Protein AF-A0A9D1DTA8-F1 (afdb_monomer_lite)

pLDDT: mean 87.39, std 13.84, range [39.38, 98.5]

Radius of gyration: 20.09 Å; chains: 1; bounding box: 53×55×53 Å

Sequence (281 aa):
MTIQEQYIELQKCRKQQSSDVLNNKKRIAWEYFRSLTDVSNLEKNLSSNFMLYYAPLKQIRGTNMVSWQVGDNKEIYVDESFAITNPELTNIQLQHEVLHGLTSFKENQQYFFGHRYDGSGKSNYMGLDEASTQMFAEDMSGVRLDENTDYLYTIKNVMRVMKSIFSADTIAEQFLNNSNRFEEQFNEATSFKFEPFALLMNDVYTLSKSYHYSSLTQEQIQELTAKKNKLFRFTSNLINQFAQDNPTIIDKICDELNDENMQQKLNIRRTELSDSSIHRR

Structure (mmCIF, N/CA/C/O backbone):
data_AF-A0A9D1DTA8-F1
#
_entry.id   AF-A0A9D1DTA8-F1
#
loop_
_atom_site.group_PDB
_atom_site.id
_atom_site.type_symbol
_atom_site.label_atom_id
_atom_site.label_alt_id
_atom_site.label_comp_id
_atom_site.label_asym_id
_atom_site.label_entity_id
_atom_site.label_seq_id
_atom_site.pdbx_PDB_ins_code
_atom_site.Cartn_x
_atom_site.Cartn_y
_atom_site.Cartn_z
_atom_site.occupancy
_atom_site.B_iso_or_equiv
_atom_site.auth_seq_id
_atom_site.auth_comp_id
_atom_site.auth_asym_id
_atom_site.auth_atom_id
_atom_site.pdbx_PDB_model_num
ATOM 1 N N . MET A 1 1 ? 24.310 11.159 -10.136 1.00 79.62 1 MET A N 1
ATOM 2 C CA . MET A 1 1 ? 23.522 10.959 -11.362 1.00 79.62 1 MET A CA 1
ATOM 3 C C . MET A 1 1 ? 22.160 11.602 -11.149 1.00 79.62 1 MET A C 1
ATOM 5 O O . MET A 1 1 ? 21.560 11.359 -10.107 1.00 79.62 1 MET A O 1
ATOM 9 N N . THR A 1 2 ? 21.713 12.471 -12.048 1.00 88.94 2 THR A N 1
ATOM 10 C CA . THR A 1 2 ? 20.366 13.065 -12.020 1.00 88.94 2 THR A CA 1
ATOM 11 C C . THR A 1 2 ? 19.307 12.019 -12.394 1.00 88.94 2 THR A C 1
ATOM 13 O O . THR A 1 2 ? 19.638 10.986 -12.973 1.00 88.94 2 THR A O 1
ATOM 16 N N . ILE A 1 3 ? 18.022 12.277 -12.108 1.00 84.50 3 ILE A N 1
ATOM 17 C CA . ILE A 1 3 ? 16.920 11.377 -12.519 1.00 84.50 3 ILE A CA 1
ATOM 18 C C . ILE A 1 3 ? 16.920 11.168 -14.042 1.00 84.50 3 ILE A C 1
ATOM 20 O O . ILE A 1 3 ? 16.683 10.061 -14.517 1.00 84.50 3 ILE A O 1
ATOM 24 N N . GLN A 1 4 ? 17.223 12.219 -14.807 1.00 88.50 4 GLN A N 1
ATOM 25 C CA . GLN A 1 4 ? 17.284 12.150 -16.264 1.00 88.50 4 GLN A CA 1
ATOM 26 C C . GLN A 1 4 ? 18.464 11.299 -16.748 1.00 88.50 4 GLN A C 1
ATOM 28 O O . GLN A 1 4 ? 18.294 10.468 -17.635 1.00 88.50 4 GLN A O 1
ATOM 33 N N . GLU A 1 5 ? 19.645 11.460 -16.150 1.00 92.12 5 GLU A N 1
ATOM 34 C CA . GLU A 1 5 ? 20.805 10.616 -16.453 1.00 92.12 5 GLU A CA 1
ATOM 35 C C . GLU A 1 5 ? 20.529 9.145 -16.101 1.00 92.12 5 GLU A C 1
ATOM 37 O O . GLU A 1 5 ? 20.805 8.265 -16.910 1.00 92.12 5 GLU A O 1
ATOM 42 N N . GLN A 1 6 ? 19.904 8.876 -14.948 1.00 90.75 6 GLN A N 1
ATOM 43 C CA . GLN A 1 6 ? 19.492 7.524 -14.548 1.00 90.75 6 GLN A CA 1
ATOM 44 C C . GLN A 1 6 ? 18.526 6.906 -15.559 1.00 90.75 6 GLN A C 1
ATOM 46 O O . GLN A 1 6 ? 18.683 5.743 -15.928 1.00 90.75 6 GLN A O 1
ATOM 51 N N . TYR A 1 7 ? 17.540 7.680 -16.022 1.00 91.12 7 TYR A N 1
ATOM 52 C CA . TYR A 1 7 ? 16.615 7.241 -17.062 1.00 91.12 7 TYR A CA 1
ATOM 53 C C . TYR A 1 7 ? 17.365 6.883 -18.349 1.00 91.12 7 TYR A C 1
ATOM 55 O O . TYR A 1 7 ? 17.190 5.782 -18.861 1.00 91.12 7 TYR A O 1
ATOM 63 N N . ILE A 1 8 ? 18.252 7.762 -18.829 1.00 92.75 8 ILE A N 1
ATOM 64 C CA . ILE A 1 8 ? 19.061 7.532 -20.036 1.00 92.75 8 ILE A CA 1
ATOM 65 C C . ILE A 1 8 ? 19.913 6.263 -19.908 1.00 92.75 8 ILE A C 1
ATOM 67 O O . ILE A 1 8 ? 19.986 5.484 -20.857 1.00 92.75 8 ILE A O 1
ATOM 71 N N . GLU A 1 9 ? 20.537 6.019 -18.755 1.00 93.56 9 GLU A N 1
ATOM 72 C CA . GLU A 1 9 ? 21.316 4.796 -18.535 1.00 93.56 9 GLU A CA 1
ATOM 73 C C . GLU A 1 9 ? 20.439 3.538 -18.561 1.00 93.56 9 GLU A C 1
ATOM 75 O O . GLU A 1 9 ? 20.796 2.548 -19.204 1.00 93.56 9 GLU A O 1
ATOM 80 N N . LEU A 1 10 ? 19.249 3.583 -17.955 1.00 92.62 10 LEU A N 1
ATOM 81 C CA . LEU A 1 10 ? 18.298 2.469 -18.006 1.00 92.62 10 LEU A CA 1
ATOM 82 C C . LEU A 1 10 ? 17.836 2.173 -19.438 1.00 92.62 10 LEU A C 1
ATOM 84 O O . LEU A 1 10 ? 17.750 1.007 -19.818 1.00 92.62 10 LEU A O 1
ATOM 88 N N . GLN A 1 11 ? 17.613 3.200 -20.266 1.00 93.50 11 GLN A N 1
ATOM 89 C CA . GLN A 1 11 ? 17.243 3.022 -21.677 1.00 93.50 11 GLN A CA 1
ATOM 90 C C . GLN A 1 11 ? 18.269 2.193 -22.464 1.00 93.50 11 GLN A C 1
ATOM 92 O O . GLN A 1 11 ? 17.885 1.428 -23.346 1.00 93.50 11 GLN A O 1
ATOM 97 N N . LYS A 1 12 ? 19.564 2.326 -22.149 1.00 95.00 12 LYS A N 1
ATOM 98 C CA . LYS A 1 12 ? 20.654 1.640 -22.866 1.00 95.00 12 LYS A CA 1
ATOM 99 C C . LYS A 1 12 ? 20.735 0.147 -22.556 1.00 95.00 12 LYS A C 1
ATOM 101 O O . LYS A 1 12 ? 21.204 -0.619 -23.391 1.00 95.00 12 LYS A O 1
ATOM 106 N N . CYS A 1 13 ? 20.329 -0.256 -21.354 1.00 94.06 13 CYS A N 1
ATOM 107 C CA . CYS A 1 13 ? 20.525 -1.615 -20.845 1.00 94.06 13 CYS A CA 1
ATOM 108 C C . CYS A 1 13 ? 19.221 -2.395 -20.624 1.00 94.06 13 CYS A C 1
ATOM 110 O O . CYS A 1 13 ? 19.274 -3.584 -20.306 1.00 94.06 13 CYS A O 1
ATOM 112 N N . ARG A 1 14 ? 18.058 -1.753 -20.789 1.00 94.38 14 ARG A N 1
ATOM 113 C CA . ARG A 1 14 ? 16.759 -2.389 -20.561 1.00 94.38 14 ARG A CA 1
ATOM 114 C C . ARG A 1 14 ? 16.488 -3.541 -21.523 1.00 94.38 14 ARG A C 1
ATOM 116 O O . ARG A 1 14 ? 16.708 -3.445 -22.728 1.00 94.38 14 ARG A O 1
ATOM 123 N N . LYS A 1 15 ? 15.898 -4.601 -20.983 1.00 96.56 15 LYS A N 1
ATOM 124 C CA . LYS A 1 15 ? 15.348 -5.737 -21.722 1.00 96.56 15 LYS A CA 1
ATOM 125 C C . LYS A 1 15 ? 13.837 -5.724 -21.559 1.00 96.56 15 LYS A C 1
ATOM 127 O O . LYS A 1 15 ? 13.335 -5.874 -20.443 1.00 96.56 15 LYS A O 1
ATOM 132 N N . GLN A 1 16 ? 13.116 -5.528 -22.657 1.00 96.38 16 GLN A N 1
ATOM 133 C CA . GLN A 1 16 ? 11.657 -5.558 -22.643 1.00 96.38 16 GLN A CA 1
ATOM 134 C C . GLN A 1 16 ? 11.150 -6.958 -22.291 1.00 96.38 16 GLN A C 1
ATOM 136 O O . GLN A 1 16 ? 11.643 -7.952 -22.820 1.00 96.38 16 GLN A O 1
ATOM 141 N N . GLN A 1 17 ? 10.168 -7.013 -21.398 1.00 95.88 17 GLN A N 1
ATOM 142 C CA . GLN A 1 17 ? 9.474 -8.233 -20.999 1.00 95.88 17 GLN A CA 1
ATOM 143 C C . GLN A 1 17 ? 8.091 -8.300 -21.658 1.00 95.88 17 GLN A C 1
ATOM 145 O O . GLN A 1 17 ? 7.602 -7.305 -22.202 1.00 95.88 17 GLN A O 1
ATOM 150 N N . SER A 1 18 ? 7.445 -9.471 -21.598 1.00 92.69 18 SER A N 1
ATOM 151 C CA . SER A 1 18 ? 6.079 -9.616 -22.113 1.00 92.69 18 SER A CA 1
ATOM 152 C C . SER A 1 18 ? 5.115 -8.677 -21.382 1.00 92.69 18 SER A C 1
ATOM 154 O O . SER A 1 18 ? 5.080 -8.625 -20.148 1.00 92.69 18 SER A O 1
ATOM 156 N N . SER A 1 19 ? 4.294 -7.967 -22.156 1.00 86.38 19 SER A N 1
ATOM 157 C CA . SER A 1 19 ? 3.201 -7.144 -21.640 1.00 86.38 19 SER A CA 1
ATOM 158 C C . SER A 1 19 ? 2.051 -7.983 -21.074 1.00 86.38 19 SER A C 1
ATOM 160 O O . SER A 1 19 ? 1.250 -7.455 -20.303 1.00 86.38 19 SER A O 1
ATOM 162 N N . ASP A 1 20 ? 1.990 -9.288 -21.367 1.00 92.38 20 ASP A N 1
ATOM 163 C CA . ASP A 1 20 ? 0.947 -10.189 -20.860 1.00 92.38 20 ASP A CA 1
ATOM 164 C C . ASP A 1 20 ? 0.925 -10.239 -19.332 1.00 92.38 20 ASP A C 1
ATOM 166 O O . ASP A 1 20 ? -0.146 -10.273 -18.726 1.00 92.38 20 ASP A O 1
ATOM 170 N N . VAL A 1 21 ? 2.102 -10.164 -18.697 1.00 92.75 21 VAL A N 1
ATOM 171 C CA . VAL A 1 21 ? 2.228 -10.122 -17.233 1.00 92.75 21 VAL A CA 1
ATOM 172 C C . VAL A 1 21 ? 1.474 -8.917 -16.674 1.00 92.75 21 VAL A C 1
ATOM 174 O O . VAL A 1 21 ? 0.698 -9.048 -15.730 1.00 92.75 21 VAL A O 1
ATOM 177 N N . LEU A 1 22 ? 1.662 -7.746 -17.281 1.00 93.75 22 LEU A N 1
ATOM 178 C CA . LEU A 1 22 ? 1.016 -6.510 -16.853 1.00 93.75 22 LEU A CA 1
ATOM 179 C C . LEU A 1 22 ? -0.474 -6.505 -17.204 1.00 93.75 22 LEU A C 1
ATOM 181 O O . LEU A 1 22 ? -1.293 -6.104 -16.382 1.00 93.75 22 LEU A O 1
ATOM 185 N N . ASN A 1 23 ? -0.852 -7.006 -18.381 1.00 92.19 23 ASN A N 1
ATOM 186 C CA . ASN A 1 23 ? -2.254 -7.122 -18.786 1.00 92.19 23 ASN A CA 1
ATOM 187 C C . ASN A 1 23 ? -3.047 -8.043 -17.851 1.00 92.19 23 ASN A C 1
ATOM 189 O O . ASN A 1 23 ? -4.161 -7.700 -17.451 1.00 92.19 23 ASN A O 1
ATOM 193 N N . ASN A 1 24 ? -2.462 -9.166 -17.432 1.00 93.81 24 ASN A N 1
ATOM 194 C CA . ASN A 1 24 ? -3.089 -10.047 -16.454 1.00 93.81 24 ASN A CA 1
ATOM 195 C C . ASN A 1 24 ? -3.272 -9.352 -15.093 1.00 93.81 24 ASN A C 1
ATOM 197 O O . ASN A 1 24 ? -4.343 -9.441 -14.500 1.00 93.81 24 ASN A O 1
ATOM 201 N N . LYS A 1 25 ? -2.271 -8.596 -14.626 1.00 94.50 25 LYS A N 1
ATOM 202 C CA . LYS A 1 25 ? -2.354 -7.814 -13.377 1.00 94.50 25 LYS A CA 1
ATOM 203 C C . LYS A 1 25 ? -3.419 -6.722 -13.426 1.00 94.50 25 LYS A C 1
ATOM 205 O O . LYS A 1 25 ? -4.156 -6.540 -12.457 1.00 94.50 25 LYS A O 1
ATOM 210 N N . LYS A 1 26 ? -3.540 -6.037 -14.569 1.00 92.31 26 LYS A N 1
ATOM 211 C CA . LYS A 1 26 ? -4.612 -5.065 -14.825 1.00 92.31 26 LYS A CA 1
ATOM 212 C C . LYS A 1 26 ? -5.990 -5.726 -14.747 1.00 92.31 26 LYS A C 1
ATOM 214 O O . LYS A 1 26 ? -6.881 -5.200 -14.086 1.00 92.31 26 LYS A O 1
ATOM 219 N N . ARG A 1 27 ? -6.151 -6.905 -15.360 1.00 92.19 27 ARG A N 1
ATOM 220 C CA . ARG A 1 27 ? -7.397 -7.685 -15.303 1.00 92.19 27 ARG A CA 1
ATOM 221 C C . ARG A 1 27 ? -7.758 -8.098 -13.873 1.00 92.19 27 ARG A C 1
ATOM 223 O O . ARG A 1 27 ? -8.902 -7.914 -13.478 1.00 92.19 27 ARG A O 1
ATOM 230 N N . ILE A 1 28 ? -6.795 -8.594 -13.093 1.00 94.19 28 ILE A N 1
ATOM 231 C CA . ILE A 1 28 ? -7.019 -8.960 -11.684 1.00 94.19 28 ILE A CA 1
ATOM 232 C C . ILE A 1 28 ? -7.464 -7.737 -10.873 1.00 94.19 28 ILE A C 1
ATOM 234 O O . ILE A 1 28 ? -8.444 -7.819 -10.138 1.00 94.19 28 ILE A O 1
ATOM 238 N N . ALA A 1 29 ? -6.792 -6.592 -11.035 1.00 92.50 29 ALA A N 1
ATOM 239 C CA . ALA A 1 29 ? -7.175 -5.359 -10.347 1.00 92.50 29 ALA A CA 1
ATOM 240 C C . ALA A 1 29 ? -8.605 -4.921 -10.704 1.00 92.50 29 ALA A C 1
ATOM 242 O O . ALA A 1 29 ? -9.376 -4.554 -9.819 1.00 92.50 29 ALA A O 1
ATOM 243 N N . TRP A 1 30 ? -8.974 -5.004 -11.985 1.00 90.19 30 TRP A N 1
ATOM 244 C CA . TRP A 1 30 ? -10.331 -4.719 -12.449 1.00 90.19 30 TRP A CA 1
ATOM 245 C C . TRP A 1 30 ? -11.376 -5.634 -11.810 1.00 90.19 30 TRP A C 1
ATOM 247 O O . TRP A 1 30 ? -12.365 -5.150 -11.264 1.00 90.19 30 TRP A O 1
ATOM 257 N N . GLU A 1 31 ? -11.156 -6.949 -11.868 1.00 91.56 31 GLU A N 1
ATOM 258 C CA . GLU A 1 31 ? -12.060 -7.956 -11.304 1.00 91.56 31 GLU A CA 1
ATOM 259 C C . GLU A 1 31 ? -12.217 -7.791 -9.791 1.00 91.56 31 GLU A C 1
ATOM 261 O O . GLU A 1 31 ? -13.331 -7.902 -9.278 1.00 91.56 31 GLU A O 1
ATOM 266 N N . TYR A 1 32 ? -11.126 -7.467 -9.097 1.00 93.62 32 TYR A N 1
ATOM 267 C CA . TYR A 1 32 ? -11.136 -7.201 -7.666 1.00 93.62 32 TYR A CA 1
ATOM 268 C C . TYR A 1 32 ? -11.970 -5.957 -7.338 1.00 93.62 32 TYR A C 1
ATOM 270 O O . TYR A 1 32 ? -12.967 -6.046 -6.623 1.00 93.62 32 TYR A O 1
ATOM 278 N N . PHE A 1 33 ? -11.622 -4.791 -7.886 1.00 91.12 33 PHE A N 1
ATOM 279 C CA . PHE A 1 33 ? -12.254 -3.541 -7.463 1.00 91.12 33 PHE A CA 1
ATOM 280 C C . PHE A 1 33 ? -13.693 -3.363 -7.931 1.00 91.12 33 PHE A C 1
ATOM 282 O O . PHE A 1 33 ? -14.483 -2.789 -7.186 1.00 91.12 33 PHE A O 1
ATOM 289 N N . ARG A 1 34 ? -14.075 -3.905 -9.095 1.00 88.81 34 ARG A N 1
ATOM 290 C CA . ARG A 1 34 ? -15.474 -3.849 -9.553 1.00 88.81 34 ARG A CA 1
ATOM 291 C C . ARG A 1 34 ? -16.438 -4.624 -8.643 1.00 88.81 34 ARG A C 1
ATOM 293 O O . ARG A 1 34 ? -17.646 -4.503 -8.794 1.00 88.81 34 ARG A O 1
ATOM 300 N N . SER A 1 35 ? -15.910 -5.477 -7.758 1.00 90.25 35 SER A N 1
ATOM 301 C CA . SER A 1 35 ? -16.701 -6.169 -6.732 1.00 90.25 35 SER A CA 1
ATOM 302 C C . SER A 1 35 ? -16.877 -5.344 -5.451 1.00 90.25 35 SER A C 1
ATOM 304 O O . SER A 1 35 ? -17.733 -5.673 -4.635 1.00 90.25 35 SER A O 1
ATOM 306 N N . LEU A 1 36 ? -16.086 -4.278 -5.282 1.00 90.19 36 LEU A N 1
ATOM 307 C CA . LEU A 1 36 ? -16.058 -3.433 -4.088 1.00 90.19 36 LEU A CA 1
ATOM 308 C C . LEU A 1 36 ? -16.742 -2.082 -4.300 1.00 90.19 36 LEU A C 1
ATOM 310 O O . LEU A 1 36 ? -17.436 -1.611 -3.410 1.00 90.19 36 LEU A O 1
ATOM 314 N N . THR A 1 37 ? -16.526 -1.430 -5.441 1.00 85.62 37 THR A N 1
ATOM 315 C CA . THR A 1 37 ? -17.035 -0.079 -5.705 1.00 85.62 37 THR A CA 1
ATOM 316 C C . THR A 1 37 ? -17.249 0.135 -7.204 1.00 85.62 37 THR A C 1
ATOM 318 O O . THR A 1 37 ? -16.778 -0.658 -8.024 1.00 85.62 37 THR A O 1
ATOM 321 N N . ASP A 1 38 ? -17.949 1.205 -7.574 1.00 80.12 38 ASP A N 1
ATOM 322 C CA . ASP A 1 38 ? -18.046 1.634 -8.967 1.00 80.12 38 ASP A CA 1
ATOM 323 C C . ASP A 1 38 ? -16.696 2.194 -9.417 1.00 80.12 38 ASP A C 1
ATOM 325 O O . ASP A 1 38 ? -16.102 3.041 -8.759 1.00 80.12 38 ASP A O 1
ATOM 329 N N . VAL A 1 39 ? -16.181 1.716 -10.545 1.00 70.25 39 VAL A N 1
ATOM 330 C CA . VAL A 1 39 ? -14.769 1.886 -10.929 1.00 70.25 39 VAL A CA 1
ATOM 331 C C . VAL A 1 39 ? -14.600 2.648 -12.243 1.00 70.25 39 VAL A C 1
ATOM 333 O O . VAL A 1 39 ? -13.748 2.318 -13.070 1.00 70.25 39 VAL A O 1
ATOM 336 N N . SER A 1 40 ? -15.399 3.700 -12.445 1.00 62.69 40 SER A N 1
ATOM 337 C CA . SER A 1 40 ? -15.444 4.454 -13.710 1.00 62.69 40 SER A CA 1
ATOM 338 C C . SER A 1 40 ? -14.088 5.034 -14.148 1.00 62.69 40 SER A C 1
ATOM 340 O O . SER A 1 40 ? -13.871 5.277 -15.334 1.00 62.69 40 SER A O 1
ATOM 342 N N . ASN A 1 41 ? -13.160 5.261 -13.209 1.00 60.84 41 ASN A N 1
ATOM 343 C CA . ASN A 1 41 ? -11.809 5.753 -13.506 1.00 60.84 41 ASN A CA 1
ATOM 344 C C . ASN A 1 41 ? -10.829 4.628 -13.878 1.00 60.84 41 ASN A C 1
ATOM 346 O O . ASN A 1 41 ? -9.987 4.825 -14.755 1.00 60.84 41 ASN A O 1
ATOM 350 N N . LEU A 1 42 ? -10.953 3.444 -13.263 1.00 66.62 42 LEU A N 1
ATOM 351 C CA . LEU A 1 42 ? -10.089 2.301 -13.580 1.00 66.62 42 LEU A CA 1
ATOM 352 C C . LEU A 1 42 ? -10.281 1.851 -15.026 1.00 66.62 42 LEU A C 1
ATOM 354 O O . LEU A 1 42 ? -9.297 1.553 -15.693 1.00 66.62 42 LEU A O 1
ATOM 358 N N . GLU A 1 43 ? -11.519 1.848 -15.527 1.00 66.75 43 GLU A N 1
ATOM 359 C CA . GLU A 1 43 ? -11.833 1.399 -16.889 1.00 66.75 43 GLU A CA 1
ATOM 360 C C . GLU A 1 43 ? -11.040 2.168 -17.958 1.00 66.75 43 GLU A C 1
ATOM 362 O O . GLU A 1 43 ? -10.498 1.568 -18.888 1.00 66.75 43 GLU A O 1
ATOM 367 N N . LYS A 1 44 ? -10.872 3.485 -17.780 1.00 67.25 44 LYS A N 1
ATOM 368 C CA . LYS A 1 44 ? -10.055 4.313 -18.679 1.00 67.25 44 LYS A CA 1
ATOM 369 C C . LYS A 1 44 ? -8.582 3.903 -18.630 1.00 67.25 44 LYS A C 1
ATOM 371 O O . LYS A 1 44 ? -7.960 3.725 -19.676 1.00 67.25 44 LYS A O 1
ATOM 376 N N . ASN A 1 45 ? -8.045 3.674 -17.433 1.00 71.38 45 ASN A N 1
ATOM 377 C CA . ASN A 1 45 ? -6.629 3.356 -17.241 1.00 71.38 45 ASN A CA 1
ATOM 378 C C . ASN A 1 45 ? -6.272 1.895 -17.567 1.00 71.38 45 ASN A C 1
ATOM 380 O O . ASN A 1 45 ? -5.102 1.590 -17.798 1.00 71.38 45 ASN A O 1
ATOM 384 N N . LEU A 1 46 ? -7.253 0.989 -17.674 1.00 78.00 46 LEU A N 1
ATOM 385 C CA . LEU A 1 46 ? -7.026 -0.365 -18.199 1.00 78.00 46 LEU A CA 1
ATOM 386 C C . LEU A 1 46 ? -6.515 -0.346 -19.642 1.00 78.00 46 LEU A C 1
ATOM 388 O O . LEU A 1 46 ? -5.697 -1.197 -20.017 1.00 78.00 46 LEU A O 1
ATOM 392 N N . SER A 1 47 ? -6.984 0.626 -20.429 1.00 77.50 47 SER A N 1
ATOM 393 C CA . SER A 1 47 ? -6.581 0.811 -21.824 1.00 77.50 47 SER A CA 1
ATOM 394 C C . SER A 1 47 ? -5.171 1.396 -21.976 1.00 77.50 47 SER A C 1
ATOM 396 O O . SER A 1 47 ? -4.573 1.272 -23.043 1.00 77.50 47 SER A O 1
ATOM 398 N N . SER A 1 48 ? -4.606 1.962 -20.903 1.00 79.25 48 SER A N 1
ATOM 399 C CA . SER A 1 48 ? -3.267 2.544 -20.909 1.00 79.25 48 SER A CA 1
ATOM 400 C C . SER A 1 48 ? -2.190 1.490 -21.176 1.00 79.25 48 SER A C 1
ATOM 402 O O . SER A 1 48 ? -2.230 0.352 -20.677 1.00 79.25 48 SER A O 1
ATOM 404 N N . ASN A 1 49 ? -1.192 1.889 -21.964 1.00 86.94 49 ASN A N 1
ATOM 405 C CA . ASN A 1 49 ? -0.098 1.017 -22.359 1.00 86.94 49 ASN A CA 1
ATOM 406 C C . ASN A 1 49 ? 0.954 0.942 -21.248 1.00 86.94 49 ASN A C 1
ATOM 408 O O . ASN A 1 49 ? 1.593 1.941 -20.913 1.00 86.94 49 ASN A O 1
ATOM 412 N N . PHE A 1 50 ? 1.119 -0.243 -20.658 1.00 91.00 50 PHE A N 1
ATOM 413 C CA . PHE A 1 50 ? 2.125 -0.478 -19.627 1.00 91.00 50 PHE A CA 1
ATOM 414 C C . PHE A 1 50 ? 3.241 -1.331 -20.222 1.00 91.00 50 PHE A C 1
ATOM 416 O O . PHE A 1 50 ? 2.982 -2.375 -20.822 1.00 91.00 50 PHE A O 1
ATOM 423 N N . MET A 1 51 ? 4.482 -0.901 -20.028 1.00 93.88 51 MET A N 1
ATOM 424 C CA . MET A 1 51 ? 5.667 -1.569 -20.557 1.00 93.88 51 MET A CA 1
ATOM 425 C C . MET A 1 51 ? 6.538 -2.046 -19.403 1.00 93.88 51 MET A C 1
ATOM 427 O O . MET A 1 51 ? 6.848 -1.271 -18.504 1.00 93.88 51 MET A O 1
ATOM 431 N N . LEU A 1 52 ? 6.931 -3.319 -19.430 1.00 96.12 52 LEU A N 1
ATOM 432 C CA . LEU A 1 52 ? 7.782 -3.920 -18.409 1.00 96.12 52 LEU A CA 1
ATOM 433 C C . LEU A 1 52 ? 9.206 -4.071 -18.935 1.00 96.12 52 LEU A C 1
ATOM 435 O O . LEU A 1 52 ? 9.427 -4.634 -20.010 1.00 96.12 52 LEU A O 1
ATOM 439 N N . TYR A 1 53 ? 10.169 -3.621 -18.142 1.00 96.69 53 TYR A N 1
ATOM 440 C CA . TYR A 1 53 ? 11.585 -3.685 -18.457 1.00 96.69 53 TYR A CA 1
ATOM 441 C C . TYR A 1 53 ? 12.379 -4.285 -17.303 1.00 96.69 53 TYR A C 1
ATOM 443 O O . TYR A 1 53 ? 12.207 -3.893 -16.151 1.00 96.69 53 TYR A O 1
ATOM 451 N N . TYR A 1 54 ? 13.302 -5.189 -17.623 1.00 96.62 54 TYR A N 1
ATOM 452 C CA . TYR A 1 54 ? 14.358 -5.610 -16.703 1.00 96.62 54 TYR A CA 1
ATOM 453 C C . TYR A 1 54 ? 15.638 -4.846 -17.014 1.00 96.62 54 TYR A C 1
ATOM 455 O O . TYR A 1 54 ? 16.022 -4.718 -18.177 1.00 96.62 54 TYR A O 1
ATOM 463 N N . ALA A 1 55 ? 16.278 -4.314 -15.981 1.00 95.88 55 ALA A N 1
ATOM 464 C CA . ALA A 1 55 ? 17.502 -3.524 -16.078 1.00 95.88 55 ALA A CA 1
ATOM 465 C C . ALA A 1 55 ? 18.295 -3.638 -14.759 1.00 95.88 55 ALA A C 1
ATOM 467 O O . ALA A 1 55 ? 17.717 -4.050 -13.759 1.00 95.88 55 ALA A O 1
ATOM 468 N N . PRO A 1 56 ? 19.586 -3.267 -14.687 1.00 95.19 56 PRO A N 1
ATOM 469 C CA . PRO A 1 56 ? 20.355 -3.200 -13.436 1.00 95.19 56 PRO A CA 1
ATOM 470 C C . PRO A 1 56 ? 19.943 -1.988 -12.571 1.00 95.19 56 PRO A C 1
ATOM 472 O O . PRO A 1 56 ? 20.748 -1.117 -12.228 1.00 95.19 56 PRO A O 1
ATOM 475 N N . LEU A 1 57 ? 18.653 -1.896 -12.242 1.00 93.81 57 LEU A N 1
ATOM 476 C CA . LEU A 1 57 ? 18.040 -0.751 -11.573 1.00 93.81 57 LEU A CA 1
ATOM 477 C C . LEU A 1 57 ? 18.638 -0.493 -10.188 1.00 93.81 57 LEU A C 1
ATOM 479 O O . LEU A 1 57 ? 18.832 0.667 -9.817 1.00 93.81 57 LEU A O 1
ATOM 483 N N . LYS A 1 58 ? 19.009 -1.541 -9.448 1.00 91.88 58 LYS A N 1
ATOM 484 C CA . LYS A 1 58 ? 19.633 -1.391 -8.133 1.00 91.88 58 LYS A CA 1
ATOM 485 C C . LYS A 1 58 ? 21.006 -0.734 -8.235 1.00 91.88 58 LYS A C 1
ATOM 487 O O . LYS A 1 58 ? 21.353 0.074 -7.381 1.00 91.88 58 LYS A O 1
ATOM 492 N N . GLN A 1 59 ? 21.758 -1.007 -9.300 1.00 92.06 59 GLN A N 1
ATOM 493 C CA . GLN A 1 59 ? 23.062 -0.379 -9.535 1.00 92.06 59 GLN A CA 1
ATOM 494 C C . GLN A 1 59 ? 22.924 1.090 -9.962 1.00 92.06 59 GLN A C 1
ATOM 496 O O . GLN A 1 59 ? 23.712 1.928 -9.536 1.00 92.06 59 GLN A O 1
ATOM 501 N N . ILE A 1 60 ? 21.913 1.415 -10.774 1.00 90.88 60 ILE A N 1
ATOM 502 C CA . ILE A 1 60 ? 21.725 2.768 -11.328 1.00 90.88 60 ILE A CA 1
ATOM 503 C C . ILE A 1 60 ? 21.005 3.707 -10.343 1.00 90.88 60 ILE A C 1
ATOM 505 O O . ILE A 1 60 ? 21.313 4.899 -10.269 1.00 90.88 60 ILE A O 1
ATOM 509 N N . ARG A 1 61 ? 20.031 3.185 -9.587 1.00 87.94 61 ARG A N 1
ATOM 510 C CA . ARG A 1 61 ? 19.104 3.976 -8.760 1.00 87.94 61 ARG A CA 1
ATOM 511 C C . ARG A 1 61 ? 19.023 3.533 -7.296 1.00 87.94 61 ARG A C 1
ATOM 513 O O . ARG A 1 61 ? 18.451 4.256 -6.487 1.00 87.94 61 ARG A O 1
ATOM 520 N N . GLY A 1 62 ? 19.572 2.374 -6.936 1.00 86.81 62 GLY A N 1
ATOM 521 C CA . GLY A 1 62 ? 19.511 1.867 -5.560 1.00 86.81 62 GLY A CA 1
ATOM 522 C C . GLY A 1 62 ? 18.148 1.300 -5.148 1.00 86.81 62 GLY A C 1
ATOM 523 O O . GLY A 1 62 ? 17.930 1.071 -3.965 1.00 86.81 62 GLY A O 1
ATOM 524 N N . THR A 1 63 ? 17.234 1.066 -6.096 1.00 89.25 63 THR A N 1
ATOM 525 C CA . THR A 1 63 ? 15.908 0.466 -5.850 1.00 89.25 63 THR A CA 1
ATOM 526 C C . THR A 1 63 ? 15.721 -0.807 -6.673 1.00 89.25 63 THR A C 1
ATOM 528 O O . THR A 1 63 ? 16.388 -0.998 -7.688 1.00 89.25 63 THR A O 1
ATOM 531 N N . ASN A 1 64 ? 14.796 -1.665 -6.245 1.00 91.56 64 ASN A N 1
ATOM 532 C CA . ASN A 1 64 ? 14.457 -2.905 -6.941 1.00 91.56 64 ASN A CA 1
ATOM 533 C C . ASN A 1 64 ? 13.377 -2.713 -8.013 1.00 91.56 64 ASN A C 1
ATOM 535 O O . ASN A 1 64 ? 13.298 -3.507 -8.945 1.00 91.56 64 ASN A O 1
ATOM 539 N N . MET A 1 65 ? 12.543 -1.678 -7.893 1.00 91.56 65 MET A N 1
ATOM 540 C CA . MET A 1 65 ? 11.471 -1.398 -8.847 1.00 91.56 65 MET A CA 1
ATOM 541 C C . MET A 1 65 ? 11.190 0.104 -8.922 1.00 91.56 65 MET A C 1
ATOM 543 O O . MET A 1 65 ? 11.430 0.839 -7.957 1.00 91.56 65 MET A O 1
ATOM 547 N N . VAL A 1 66 ? 10.740 0.573 -10.085 1.00 88.31 66 VAL A N 1
ATOM 548 C CA . VAL A 1 66 ? 10.191 1.921 -10.252 1.00 88.31 66 VAL A CA 1
ATOM 549 C C . VAL A 1 66 ? 9.212 1.971 -11.418 1.00 88.31 66 VAL A C 1
ATOM 551 O O . VAL A 1 66 ? 9.462 1.370 -12.463 1.00 88.31 66 VAL A O 1
ATOM 554 N N . SER A 1 67 ? 8.142 2.748 -11.266 1.00 86.25 67 SER A N 1
ATOM 555 C CA . SER A 1 67 ? 7.255 3.125 -12.361 1.00 86.25 67 SER A CA 1
ATOM 556 C C . SER A 1 67 ? 7.448 4.585 -12.783 1.00 86.25 67 SER A C 1
ATOM 558 O O . SER A 1 67 ? 7.582 5.487 -11.953 1.00 86.25 67 SER A O 1
ATOM 560 N N . TRP A 1 68 ? 7.458 4.825 -14.093 1.00 84.00 68 TRP A N 1
ATOM 561 C CA . TRP A 1 68 ? 7.575 6.141 -14.706 1.00 84.00 68 TRP A CA 1
ATOM 562 C C . TRP A 1 68 ? 6.497 6.364 -15.759 1.00 84.00 68 TRP A C 1
ATOM 564 O O . TRP A 1 68 ? 6.226 5.494 -16.585 1.00 84.00 68 TRP A O 1
ATOM 574 N N . GLN A 1 69 ? 5.936 7.571 -15.772 1.00 78.12 69 GLN A N 1
ATOM 575 C CA . GLN A 1 69 ? 5.116 8.036 -16.883 1.00 78.12 69 GLN A CA 1
ATOM 576 C C . GLN A 1 69 ? 6.023 8.587 -17.992 1.00 78.12 69 GLN A C 1
ATOM 578 O O . GLN A 1 69 ? 6.806 9.507 -17.746 1.00 78.12 69 GLN A O 1
ATOM 583 N N . VAL A 1 70 ? 5.916 8.041 -19.205 1.00 81.00 70 VAL A N 1
ATOM 584 C CA . VAL A 1 70 ? 6.687 8.455 -20.388 1.00 81.00 70 VAL A CA 1
ATOM 585 C C . VAL A 1 70 ? 5.731 8.645 -21.565 1.00 81.00 70 VAL A C 1
ATOM 587 O O . VAL A 1 70 ? 5.337 7.685 -22.229 1.00 81.00 70 VAL A O 1
ATOM 590 N N . GLY A 1 71 ? 5.348 9.899 -21.822 1.00 78.69 71 GLY A N 1
ATOM 591 C CA . GLY A 1 71 ? 4.256 10.203 -22.751 1.00 78.69 71 GLY A CA 1
ATOM 592 C C . GLY A 1 71 ? 2.965 9.525 -22.288 1.00 78.69 71 GLY A C 1
ATOM 593 O O . GLY A 1 71 ? 2.610 9.621 -21.113 1.00 78.69 71 GLY A O 1
ATOM 594 N N . ASP A 1 72 ? 2.320 8.783 -23.186 1.00 76.88 72 ASP A N 1
ATOM 595 C CA . ASP A 1 72 ? 1.101 8.012 -22.891 1.00 76.88 72 ASP A CA 1
ATOM 596 C C . ASP A 1 72 ? 1.386 6.633 -22.271 1.00 76.88 72 ASP A C 1
ATOM 598 O O . ASP A 1 72 ? 0.468 5.923 -21.858 1.00 76.88 72 ASP A O 1
ATOM 602 N N . ASN A 1 73 ? 2.659 6.232 -22.196 1.00 83.19 73 ASN A N 1
ATOM 603 C CA . ASN A 1 73 ? 3.045 4.937 -21.658 1.00 83.19 73 ASN A CA 1
ATOM 604 C C . ASN A 1 73 ? 3.382 5.028 -20.172 1.00 83.19 73 ASN A C 1
ATOM 606 O O . ASN A 1 73 ? 4.001 5.990 -19.709 1.00 83.19 73 ASN A O 1
ATOM 610 N N . LYS A 1 74 ? 3.090 3.946 -19.451 1.00 86.38 74 LYS A N 1
ATOM 611 C CA . LYS A 1 74 ? 3.637 3.709 -18.119 1.00 86.38 74 LYS A CA 1
ATOM 612 C C . LYS A 1 74 ? 4.732 2.652 -18.192 1.00 86.38 74 LYS A C 1
ATOM 614 O O . LYS A 1 74 ? 4.469 1.485 -18.468 1.00 86.38 74 LYS A O 1
ATOM 619 N N . GLU A 1 75 ? 5.974 3.062 -17.979 1.00 91.81 75 GLU A N 1
ATOM 620 C CA . GLU A 1 75 ? 7.129 2.167 -17.980 1.00 91.81 75 GLU A CA 1
ATOM 621 C C . GLU A 1 75 ? 7.420 1.691 -16.555 1.00 91.81 75 GLU A C 1
ATOM 623 O O . GLU A 1 75 ? 7.636 2.501 -15.657 1.00 91.81 75 GLU A O 1
ATOM 628 N N . ILE A 1 76 ? 7.450 0.378 -16.340 1.00 93.62 76 ILE A N 1
ATOM 629 C CA . ILE A 1 76 ? 7.832 -0.252 -15.076 1.00 93.62 76 ILE A CA 1
ATOM 630 C C . ILE A 1 76 ? 9.192 -0.914 -15.277 1.00 93.62 76 ILE A C 1
ATOM 632 O O . ILE A 1 76 ? 9.346 -1.797 -16.121 1.00 93.62 76 ILE A O 1
ATOM 636 N N . TYR A 1 77 ? 10.175 -0.487 -14.494 1.00 94.62 77 TYR A N 1
ATOM 637 C CA . TYR A 1 77 ? 11.512 -1.066 -14.460 1.00 94.62 77 TYR A CA 1
ATOM 638 C C . TYR A 1 77 ? 11.662 -1.930 -13.220 1.00 94.62 77 TYR A C 1
ATOM 640 O O . TYR A 1 77 ? 11.334 -1.491 -12.119 1.00 94.62 77 TYR A O 1
ATOM 648 N N . VAL A 1 78 ? 12.219 -3.123 -13.396 1.00 96.38 78 VAL A N 1
ATOM 649 C CA . VAL A 1 78 ? 12.570 -4.043 -12.312 1.00 96.38 78 VAL A CA 1
ATOM 650 C C . VAL A 1 78 ? 14.060 -4.335 -12.378 1.00 96.38 78 VAL A C 1
ATOM 652 O O . VAL A 1 78 ? 14.616 -4.513 -13.467 1.00 96.38 78 VAL A O 1
ATOM 655 N N . ASP A 1 79 ? 14.707 -4.391 -11.217 1.00 96.88 79 ASP A N 1
ATOM 656 C CA . ASP A 1 79 ? 16.073 -4.880 -11.124 1.00 96.88 79 ASP A CA 1
ATOM 657 C C . ASP A 1 79 ? 16.144 -6.351 -11.566 1.00 96.88 79 ASP A C 1
ATOM 659 O O . ASP A 1 79 ? 15.454 -7.209 -11.017 1.00 96.88 79 ASP A O 1
ATOM 663 N N . GLU A 1 80 ? 16.970 -6.649 -12.571 1.00 96.06 80 GLU A N 1
ATOM 664 C CA . GLU A 1 80 ? 17.053 -7.992 -13.163 1.00 96.06 80 GLU A CA 1
ATOM 665 C C . GLU A 1 80 ? 17.485 -9.048 -12.133 1.00 96.06 80 GLU A C 1
ATOM 667 O O . GLU A 1 80 ? 16.911 -10.136 -12.076 1.00 96.06 80 GLU A O 1
ATOM 672 N N . SER A 1 81 ? 18.457 -8.720 -11.276 1.00 95.56 81 SER A N 1
ATOM 673 C CA . SER A 1 81 ? 18.936 -9.657 -10.254 1.00 95.56 81 SER A CA 1
ATOM 674 C C . SER A 1 81 ? 17.861 -9.912 -9.203 1.00 95.56 81 SER A C 1
ATOM 676 O O . SER A 1 81 ? 17.651 -11.058 -8.803 1.00 95.56 81 SER A O 1
ATOM 678 N N . PHE A 1 82 ? 17.144 -8.866 -8.787 1.00 94.94 82 PHE A N 1
ATOM 679 C CA . PHE A 1 82 ? 16.002 -8.983 -7.885 1.00 94.94 82 PHE A CA 1
ATOM 680 C C . PHE A 1 82 ? 14.885 -9.853 -8.472 1.00 94.94 82 PHE A C 1
ATOM 682 O O . PHE A 1 82 ? 14.426 -10.771 -7.796 1.00 94.94 82 PHE A O 1
ATOM 689 N N . ALA A 1 83 ? 14.506 -9.627 -9.734 1.00 95.44 83 ALA A N 1
ATOM 690 C CA . ALA A 1 83 ? 13.453 -10.387 -10.408 1.00 95.44 83 ALA A CA 1
ATOM 691 C C . ALA A 1 83 ? 13.754 -11.892 -10.469 1.00 95.44 83 ALA A C 1
ATOM 693 O O . ALA A 1 83 ? 12.866 -12.715 -10.256 1.00 95.44 83 ALA A O 1
ATOM 694 N N . ILE A 1 84 ? 15.016 -12.247 -10.727 1.00 94.88 84 ILE A N 1
ATOM 695 C CA . ILE A 1 84 ? 15.470 -13.642 -10.803 1.00 94.88 84 ILE A CA 1
ATOM 696 C C . ILE A 1 84 ? 15.517 -14.291 -9.415 1.00 94.88 84 ILE A C 1
ATOM 698 O O . ILE A 1 84 ? 15.132 -15.447 -9.258 1.00 94.88 84 ILE A O 1
ATOM 702 N N . THR A 1 85 ? 16.008 -13.566 -8.409 1.00 96.00 85 THR A N 1
ATOM 703 C CA . THR A 1 85 ? 16.233 -14.117 -7.061 1.00 96.00 85 THR A CA 1
ATOM 704 C C . THR A 1 85 ? 14.982 -14.127 -6.190 1.00 96.00 85 THR A C 1
ATOM 706 O O . THR A 1 85 ? 14.876 -14.966 -5.302 1.00 96.00 85 THR A O 1
ATOM 709 N N . ASN A 1 86 ? 14.035 -13.220 -6.437 1.00 94.25 86 ASN A N 1
ATOM 710 C CA . ASN A 1 86 ? 12.829 -13.033 -5.631 1.00 94.25 86 ASN A CA 1
ATOM 711 C C . ASN A 1 86 ? 11.570 -12.971 -6.522 1.00 94.25 86 ASN A C 1
ATOM 713 O O . ASN A 1 86 ? 10.883 -11.943 -6.544 1.00 94.25 86 ASN A O 1
ATOM 717 N N . PRO A 1 87 ? 11.243 -14.033 -7.283 1.00 92.75 87 PRO A N 1
ATOM 718 C CA . PRO A 1 87 ? 10.165 -13.995 -8.274 1.00 92.75 87 PRO A CA 1
ATOM 719 C C . PRO A 1 87 ? 8.774 -13.768 -7.659 1.00 92.75 87 PRO A C 1
ATOM 721 O O . PRO A 1 87 ? 7.970 -13.025 -8.221 1.00 92.75 87 PRO A O 1
ATOM 724 N N . GLU A 1 88 ? 8.491 -14.340 -6.486 1.00 91.94 88 GLU A N 1
ATOM 725 C CA . GLU A 1 88 ? 7.204 -14.162 -5.793 1.00 91.94 88 GLU A CA 1
ATOM 726 C C . GLU A 1 88 ? 7.019 -12.727 -5.291 1.00 91.94 88 GLU A C 1
ATOM 728 O O . GLU A 1 88 ? 6.003 -12.086 -5.569 1.00 91.94 88 GLU A O 1
ATOM 733 N N . LEU A 1 89 ? 8.041 -12.184 -4.623 1.00 92.94 89 LEU A N 1
ATOM 734 C CA . LEU A 1 89 ? 8.037 -10.794 -4.178 1.00 92.94 89 LEU A CA 1
ATOM 735 C C . LEU A 1 89 ? 7.946 -9.837 -5.371 1.00 92.94 89 LEU A C 1
ATOM 737 O O . LEU A 1 89 ? 7.168 -8.887 -5.342 1.00 92.94 89 LEU A O 1
ATOM 741 N N . THR A 1 90 ? 8.677 -10.119 -6.451 1.00 94.69 90 THR A N 1
ATOM 742 C CA . THR A 1 90 ? 8.597 -9.354 -7.702 1.00 94.69 90 THR A CA 1
ATOM 743 C C . THR A 1 90 ? 7.181 -9.358 -8.260 1.00 94.69 90 THR A C 1
ATOM 745 O O . THR A 1 90 ? 6.690 -8.318 -8.688 1.00 94.69 90 THR A O 1
ATOM 748 N N . ASN A 1 91 ? 6.485 -10.494 -8.217 1.00 93.81 91 ASN A N 1
ATOM 749 C CA . ASN A 1 91 ? 5.109 -10.584 -8.682 1.00 93.81 91 ASN A CA 1
ATOM 750 C C . ASN A 1 91 ? 4.165 -9.670 -7.877 1.00 93.81 91 ASN A C 1
ATOM 752 O O . ASN A 1 91 ? 3.346 -8.970 -8.478 1.00 93.81 91 ASN A O 1
ATOM 756 N N . ILE A 1 92 ? 4.300 -9.623 -6.551 1.00 94.81 92 ILE A N 1
ATOM 757 C CA . ILE A 1 92 ? 3.480 -8.753 -5.688 1.00 94.81 92 ILE A CA 1
ATOM 758 C C . ILE A 1 92 ? 3.828 -7.279 -5.918 1.00 94.81 92 ILE A C 1
ATOM 760 O O . ILE A 1 92 ? 2.933 -6.460 -6.114 1.00 94.81 92 ILE A O 1
ATOM 764 N N . GLN A 1 93 ? 5.117 -6.942 -5.985 1.00 94.00 93 GLN A N 1
ATOM 765 C CA . GLN A 1 93 ? 5.577 -5.573 -6.247 1.00 94.00 93 GLN A CA 1
ATOM 766 C C . GLN A 1 93 ? 5.148 -5.085 -7.642 1.00 94.00 93 GLN A C 1
ATOM 768 O O . GLN A 1 93 ? 4.731 -3.945 -7.806 1.00 94.00 93 GLN A O 1
ATOM 773 N N . LEU A 1 94 ? 5.111 -5.964 -8.647 1.00 95.31 94 LEU A N 1
ATOM 774 C CA . LEU A 1 94 ? 4.531 -5.622 -9.947 1.00 95.31 94 LEU A CA 1
ATOM 775 C C . LEU A 1 94 ? 3.026 -5.346 -9.862 1.00 95.31 94 LEU A 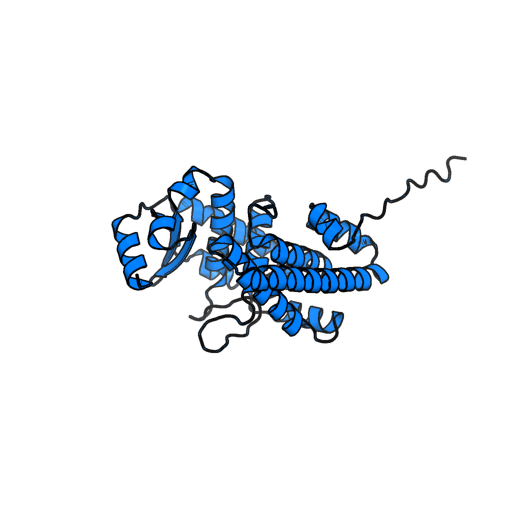C 1
ATOM 777 O O . LEU A 1 94 ? 2.533 -4.498 -10.599 1.00 95.31 94 LEU A O 1
ATOM 781 N N . GLN A 1 95 ? 2.280 -6.054 -9.004 1.00 95.50 95 GLN A N 1
ATOM 782 C CA . GLN A 1 95 ? 0.866 -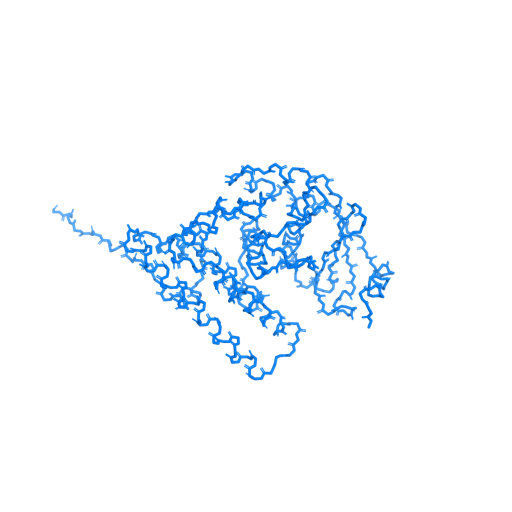5.733 -8.782 1.00 95.50 95 GLN A CA 1
ATOM 783 C C . GLN A 1 95 ? 0.732 -4.347 -8.138 1.00 95.50 95 GLN A C 1
ATOM 785 O O . GLN A 1 95 ? -0.090 -3.557 -8.591 1.00 95.50 95 GLN A O 1
ATOM 790 N N . HIS A 1 96 ? 1.576 -4.033 -7.153 1.00 94.25 96 HIS A N 1
ATOM 791 C CA . HIS A 1 96 ? 1.651 -2.719 -6.511 1.00 94.25 96 HIS A CA 1
ATOM 792 C C . HIS A 1 96 ? 1.902 -1.593 -7.534 1.00 94.25 96 HIS A C 1
ATOM 794 O O . HIS A 1 96 ? 1.129 -0.641 -7.612 1.00 94.25 96 HIS A O 1
ATOM 800 N N . GLU A 1 97 ? 2.915 -1.723 -8.394 1.00 90.50 97 GLU A N 1
ATOM 801 C CA . GLU A 1 97 ? 3.204 -0.712 -9.424 1.00 90.50 97 GLU A CA 1
ATOM 802 C C . GLU A 1 97 ? 2.103 -0.611 -10.489 1.00 90.50 97 GLU A C 1
ATOM 804 O O . GLU A 1 97 ? 1.816 0.475 -11.005 1.00 90.50 97 GLU A O 1
ATOM 809 N N . VAL A 1 98 ? 1.444 -1.730 -10.816 1.00 90.81 98 VAL A N 1
ATOM 810 C CA . VAL A 1 98 ? 0.275 -1.710 -11.703 1.00 90.81 98 VAL A CA 1
ATOM 811 C C . VAL A 1 98 ? -0.869 -0.923 -11.071 1.00 90.81 98 VAL A C 1
ATOM 813 O O . VAL A 1 98 ? -1.510 -0.144 -11.772 1.00 90.81 98 VAL A O 1
ATOM 816 N N . LEU A 1 99 ? -1.100 -1.070 -9.766 1.00 89.56 99 LEU A N 1
ATOM 817 C CA . LEU A 1 99 ? -2.114 -0.302 -9.047 1.00 89.56 99 LEU A CA 1
ATOM 818 C C . LEU A 1 99 ? -1.810 1.192 -9.063 1.00 89.56 99 LEU A C 1
ATOM 820 O O . LEU A 1 99 ? -2.678 1.950 -9.487 1.00 89.56 99 LEU A O 1
ATOM 824 N N . HIS A 1 100 ? -0.572 1.599 -8.761 1.00 85.12 100 HIS A N 1
ATOM 825 C CA . HIS A 1 100 ? -0.130 2.983 -8.977 1.00 85.12 100 HIS A CA 1
ATOM 826 C C . HIS A 1 100 ? -0.413 3.433 -10.409 1.00 85.12 100 HIS A C 1
ATOM 828 O O . HIS A 1 100 ? -0.809 4.562 -10.666 1.00 85.12 100 HIS A O 1
ATOM 834 N N . GLY A 1 101 ? -0.217 2.560 -11.393 1.00 79.81 101 GLY A N 1
ATOM 835 C CA . GLY A 1 101 ? -0.647 2.753 -12.775 1.00 79.81 101 GLY A CA 1
ATOM 836 C C . GLY A 1 101 ? -2.100 3.110 -12.971 1.00 79.81 101 GLY A C 1
ATOM 837 O O . GLY A 1 101 ? -2.406 4.109 -13.619 1.00 79.81 101 GLY A O 1
ATOM 838 N N . LEU A 1 102 ? -2.969 2.276 -12.437 1.00 81.12 102 LEU A N 1
ATOM 839 C CA . LEU A 1 102 ? -4.391 2.356 -12.692 1.00 81.12 102 LEU A CA 1
ATOM 840 C C . LEU A 1 102 ? -5.079 3.474 -11.903 1.00 81.12 102 LEU A C 1
ATOM 842 O O . LEU A 1 102 ? -6.122 3.957 -12.340 1.00 81.12 102 LEU A O 1
ATOM 846 N N . THR A 1 103 ? -4.497 3.914 -10.787 1.00 75.06 103 THR A N 1
ATOM 847 C CA . THR A 1 103 ? -5.030 5.009 -9.959 1.00 75.06 103 THR A CA 1
ATOM 848 C C . THR A 1 103 ? -4.523 6.390 -10.367 1.00 75.06 103 THR A C 1
ATOM 850 O O . THR A 1 103 ? -5.169 7.395 -10.088 1.00 75.06 103 THR A O 1
ATOM 853 N N . SER A 1 104 ? -3.406 6.461 -11.097 1.00 64.62 104 SER A N 1
ATOM 854 C CA . SER A 1 104 ? -2.700 7.718 -11.372 1.00 64.62 104 SER A CA 1
ATOM 855 C C . SER A 1 104 ? -3.366 8.681 -12.366 1.00 64.62 104 SER A C 1
ATOM 857 O O . SER A 1 104 ? -2.743 9.695 -12.647 1.00 64.62 104 SER A O 1
ATOM 859 N N . PHE A 1 105 ? -4.551 8.438 -12.944 1.00 60.28 105 PHE A N 1
ATOM 860 C CA . PHE A 1 105 ? -5.067 9.343 -13.990 1.00 60.28 105 PHE A CA 1
ATOM 861 C C . PHE A 1 105 ? -6.584 9.531 -14.005 1.00 60.28 105 PHE A C 1
ATOM 863 O O . PHE A 1 105 ? -7.342 8.601 -14.284 1.00 60.28 105 PHE A O 1
ATOM 870 N N . LYS A 1 106 ? -7.011 10.788 -13.841 1.00 52.16 106 LYS A N 1
ATOM 871 C CA . LYS A 1 106 ? -8.283 11.313 -14.357 1.00 52.16 106 LYS A CA 1
ATOM 872 C C . LYS A 1 106 ? -8.053 12.753 -14.844 1.00 52.16 106 LYS A C 1
ATOM 874 O O . LYS A 1 106 ? -7.355 13.521 -14.204 1.00 52.16 106 LYS A O 1
ATOM 879 N N . GLU A 1 107 ? -8.576 13.107 -16.020 1.00 53.00 107 GLU A N 1
ATOM 880 C CA . GLU A 1 107 ? -8.555 14.494 -16.544 1.00 53.00 107 GLU A CA 1
ATOM 881 C C . GLU A 1 107 ? -7.160 15.171 -16.578 1.00 53.00 107 GLU A C 1
ATOM 883 O O . GLU A 1 107 ? -7.028 16.360 -16.305 1.00 53.00 107 GLU A O 1
ATOM 888 N N . ASN A 1 108 ? -6.103 14.424 -16.930 1.00 52.09 108 ASN A N 1
ATOM 889 C CA . ASN A 1 108 ? -4.695 14.869 -16.904 1.00 52.09 108 ASN A CA 1
ATOM 890 C C . ASN A 1 108 ? -4.142 15.218 -15.506 1.00 52.09 108 ASN A C 1
ATOM 892 O O . ASN A 1 108 ? -3.067 15.810 -15.406 1.00 52.09 108 ASN A O 1
ATOM 896 N N . GLN A 1 109 ? -4.840 14.842 -14.434 1.00 51.97 109 GLN A N 1
ATOM 897 C CA . GLN A 1 109 ? -4.388 14.978 -13.054 1.00 51.97 109 GLN A CA 1
ATOM 898 C C . GLN A 1 109 ? -4.130 13.599 -12.444 1.00 51.97 109 GLN A C 1
ATOM 900 O O . GLN A 1 109 ? -4.912 12.657 -12.616 1.00 51.97 109 GLN A O 1
ATOM 905 N N . GLN A 1 110 ? -3.006 13.491 -11.737 1.00 56.41 110 GLN A N 1
ATOM 906 C CA . GLN A 1 110 ? -2.742 12.355 -10.868 1.00 56.41 110 GLN A CA 1
ATOM 907 C C . GLN A 1 110 ? -3.638 12.475 -9.641 1.00 56.41 110 GLN A C 1
ATOM 909 O O . GLN A 1 110 ? -3.790 13.586 -9.141 1.00 56.41 110 GLN A O 1
ATOM 914 N N . TYR A 1 111 ? -4.235 11.366 -9.194 1.00 58.31 111 TYR A N 1
ATOM 915 C CA . TYR A 1 111 ? -4.985 11.274 -7.940 1.00 58.31 111 TYR A CA 1
ATOM 916 C C . TYR A 1 111 ? -4.299 10.248 -7.031 1.00 58.31 111 TYR A C 1
ATOM 918 O O . TYR A 1 111 ? -3.952 9.153 -7.465 1.00 58.31 111 TYR A O 1
ATOM 926 N N . PHE A 1 112 ? -4.062 10.640 -5.785 1.00 63.88 112 PHE A N 1
ATOM 927 C CA . PHE A 1 112 ? -3.514 9.830 -4.704 1.00 63.88 112 PHE A CA 1
ATOM 928 C C . PHE A 1 112 ? -4.583 9.707 -3.625 1.00 63.88 112 PHE A C 1
ATOM 930 O O . PHE A 1 112 ? -5.525 10.507 -3.576 1.00 63.88 112 PHE A O 1
ATOM 937 N N . PHE A 1 113 ? -4.399 8.763 -2.707 1.00 64.44 113 PHE A N 1
ATOM 938 C CA . PHE A 1 113 ? -5.261 8.649 -1.538 1.00 64.44 113 PHE A CA 1
ATOM 939 C C . PHE A 1 113 ? -5.460 10.003 -0.818 1.00 64.44 113 PHE A C 1
ATOM 941 O O . PHE A 1 113 ? -4.505 10.598 -0.313 1.00 64.44 113 PHE A O 1
ATOM 948 N N . GLY A 1 114 ? -6.713 10.476 -0.737 1.00 54.09 114 GLY A N 1
ATOM 949 C CA . GLY A 1 114 ? -7.111 11.597 0.127 1.00 54.09 114 GLY A CA 1
ATOM 950 C C . GLY A 1 114 ? -6.912 13.026 -0.399 1.00 54.09 114 GLY A C 1
ATOM 951 O O . GLY A 1 114 ? -6.697 13.918 0.414 1.00 54.09 114 GLY A O 1
ATOM 952 N N . HIS A 1 115 ? -7.045 13.278 -1.708 1.00 58.09 115 HIS A N 1
ATOM 953 C CA . HIS A 1 115 ? -7.325 14.605 -2.320 1.00 58.09 115 HIS A CA 1
ATOM 954 C C . HIS A 1 115 ? -6.340 15.771 -2.115 1.00 58.09 115 HIS A C 1
ATOM 956 O O . HIS A 1 115 ? -6.424 16.764 -2.838 1.00 58.09 115 HIS A O 1
ATOM 962 N N . ARG A 1 116 ? -5.423 15.728 -1.145 1.00 55.50 116 ARG A N 1
ATOM 963 C CA . ARG A 1 116 ? -4.601 16.883 -0.763 1.00 55.50 116 ARG A CA 1
ATOM 964 C C . ARG A 1 116 ? -3.220 16.825 -1.399 1.00 55.50 116 ARG A C 1
ATOM 966 O O . ARG A 1 116 ? -2.282 16.243 -0.853 1.00 55.50 116 ARG A O 1
ATOM 973 N N . TYR A 1 117 ? -3.111 17.506 -2.534 1.00 56.97 117 TYR A N 1
ATOM 974 C CA . TYR A 1 117 ? -1.844 17.901 -3.135 1.00 56.97 117 TYR A CA 1
ATOM 975 C C . TYR A 1 117 ? -1.309 19.145 -2.438 1.00 56.97 117 TYR A C 1
ATOM 977 O O . TYR A 1 117 ? -2.033 20.122 -2.256 1.00 56.97 117 TYR A O 1
ATOM 985 N N . ASP A 1 118 ? -0.024 19.150 -2.112 1.00 54.03 118 ASP A N 1
ATOM 986 C CA . ASP A 1 118 ? 0.681 20.327 -1.589 1.00 54.03 118 ASP A CA 1
ATOM 987 C C . ASP A 1 118 ? 0.995 21.391 -2.667 1.00 54.03 118 ASP A C 1
ATOM 989 O O . ASP A 1 118 ? 1.787 22.304 -2.445 1.00 54.03 118 ASP A O 1
ATOM 993 N N . GLY A 1 119 ? 0.410 21.268 -3.865 1.00 50.72 119 GLY A N 1
ATOM 994 C CA . GLY A 1 119 ? 0.722 22.107 -5.025 1.00 50.72 119 GLY A CA 1
ATOM 995 C C . GLY A 1 119 ? 2.056 21.775 -5.711 1.00 50.72 119 GLY A C 1
ATOM 996 O O . GLY A 1 119 ? 2.319 22.306 -6.786 1.00 50.72 119 GLY A O 1
ATOM 997 N N . SER A 1 120 ? 2.870 20.866 -5.155 1.00 53.91 120 SER A N 1
ATOM 998 C CA . SER A 1 120 ? 4.123 20.365 -5.750 1.00 53.91 120 SER A CA 1
ATOM 999 C C . SER A 1 120 ? 3.956 19.036 -6.501 1.00 53.91 120 SER A C 1
ATOM 1001 O O . SER A 1 120 ? 4.927 18.467 -7.004 1.00 53.91 120 SER A O 1
ATOM 1003 N N . GLY A 1 121 ? 2.720 18.533 -6.587 1.00 53.94 121 GLY A N 1
ATOM 1004 C CA . GLY A 1 121 ? 2.405 17.237 -7.191 1.00 53.94 121 GLY A CA 1
ATOM 1005 C C . GLY A 1 121 ? 2.639 16.047 -6.257 1.00 53.94 121 GLY A C 1
ATOM 1006 O O . GLY A 1 121 ? 2.597 14.910 -6.720 1.00 53.94 121 GLY A O 1
ATOM 1007 N N . LYS A 1 122 ? 2.868 16.276 -4.955 1.00 57.59 122 LYS A N 1
ATOM 1008 C CA . LYS A 1 122 ? 3.009 15.214 -3.950 1.00 57.59 122 LYS A CA 1
ATOM 1009 C C . LYS A 1 122 ? 1.791 15.171 -3.032 1.00 57.59 122 LYS A C 1
ATOM 1011 O O . LYS A 1 122 ? 1.264 16.207 -2.627 1.00 57.59 122 LYS A O 1
ATOM 1016 N N . SER A 1 123 ? 1.344 13.958 -2.714 1.00 66.06 123 SER A N 1
ATOM 1017 C CA . SER A 1 123 ? 0.303 13.752 -1.707 1.00 66.06 123 SER A CA 1
ATOM 1018 C C . SER A 1 123 ? 0.866 14.023 -0.317 1.00 66.06 123 SER A C 1
ATOM 1020 O O . SER A 1 123 ? 1.914 13.484 0.045 1.00 66.06 123 SER A O 1
ATOM 1022 N N . ASN A 1 124 ? 0.130 14.777 0.498 1.00 69.25 124 ASN A N 1
ATOM 1023 C CA . ASN A 1 124 ? 0.425 14.893 1.930 1.00 69.25 124 ASN A CA 1
ATOM 1024 C C . ASN A 1 124 ? 0.253 13.555 2.679 1.00 69.25 124 ASN A C 1
ATOM 1026 O O . ASN A 1 124 ? 0.684 13.427 3.825 1.00 69.25 124 ASN A O 1
ATOM 1030 N N . TYR A 1 125 ? -0.352 12.549 2.036 1.00 85.00 125 TYR A N 1
ATOM 1031 C CA . TYR A 1 125 ? -0.728 11.263 2.618 1.00 85.00 125 TYR A CA 1
ATOM 1032 C C . TYR A 1 125 ? -0.075 10.066 1.907 1.00 85.00 125 TYR A C 1
ATOM 1034 O O . TYR A 1 125 ? -0.669 8.989 1.853 1.00 85.00 125 TYR A O 1
ATOM 1042 N N . MET A 1 126 ? 1.161 10.210 1.398 1.00 86.62 126 MET A N 1
ATOM 1043 C CA . MET A 1 126 ? 1.867 9.110 0.708 1.00 86.62 126 MET A CA 1
ATOM 1044 C C . MET A 1 126 ? 1.932 7.820 1.535 1.00 86.62 126 MET A C 1
ATOM 1046 O O . MET A 1 126 ? 1.777 6.738 0.986 1.00 86.62 126 MET A O 1
ATOM 1050 N N . GLY A 1 127 ? 2.105 7.906 2.859 1.00 92.25 127 GLY A N 1
ATOM 1051 C CA . GLY A 1 127 ? 2.078 6.714 3.712 1.00 92.25 127 GLY A CA 1
ATOM 1052 C C . GLY A 1 127 ? 0.758 5.930 3.646 1.00 92.25 127 GLY A C 1
ATOM 1053 O O . GLY A 1 127 ? 0.789 4.704 3.672 1.00 92.25 127 GLY A O 1
ATOM 1054 N N . LEU A 1 128 ? -0.393 6.606 3.536 1.00 92.25 128 LEU A N 1
ATOM 1055 C CA . LEU A 1 128 ? -1.693 5.942 3.365 1.00 92.25 128 LEU A CA 1
ATOM 1056 C C . LEU A 1 128 ? -1.865 5.374 1.960 1.00 92.25 128 LEU A C 1
ATOM 1058 O O . LEU A 1 128 ? -2.388 4.270 1.817 1.00 92.25 128 LEU A O 1
ATOM 1062 N N . ASP A 1 129 ? -1.414 6.116 0.954 1.00 89.75 129 ASP A N 1
ATOM 1063 C CA . ASP A 1 129 ? -1.439 5.697 -0.445 1.00 89.75 129 ASP A CA 1
ATOM 1064 C C . ASP A 1 129 ? -0.652 4.391 -0.634 1.00 89.75 129 ASP A C 1
ATOM 1066 O O . ASP A 1 129 ? -1.214 3.370 -1.015 1.00 89.75 129 ASP A O 1
ATOM 1070 N N . GLU A 1 130 ? 0.610 4.372 -0.210 1.00 92.88 130 GLU A N 1
ATOM 1071 C CA . GLU A 1 130 ? 1.509 3.217 -0.325 1.00 92.88 130 GLU A CA 1
ATOM 1072 C C . GLU A 1 130 ? 1.023 2.022 0.508 1.00 92.88 130 GLU A C 1
ATOM 1074 O O . GLU A 1 130 ? 1.065 0.876 0.056 1.00 92.88 130 GLU A O 1
ATOM 1079 N N . ALA A 1 131 ? 0.509 2.277 1.719 1.00 95.81 131 ALA A N 1
ATOM 1080 C CA . ALA A 1 131 ? -0.067 1.240 2.571 1.00 95.81 131 ALA A CA 1
ATOM 1081 C C . ALA A 1 131 ? -1.307 0.592 1.939 1.00 95.81 131 ALA A C 1
ATOM 1083 O O . ALA A 1 131 ? -1.442 -0.632 1.975 1.00 95.81 131 ALA A O 1
ATOM 1084 N N . SER A 1 132 ? -2.201 1.400 1.363 1.00 94.50 132 SER A N 1
ATOM 1085 C CA . SER A 1 132 ? -3.428 0.926 0.712 1.00 94.50 132 SER A CA 1
ATOM 1086 C C . SER A 1 132 ? -3.106 0.165 -0.570 1.00 94.50 132 SER A C 1
ATOM 1088 O O . SER A 1 132 ? -3.618 -0.937 -0.772 1.00 94.50 132 SER A O 1
ATOM 1090 N N . THR A 1 133 ? -2.198 0.699 -1.391 1.00 94.25 133 THR A N 1
ATOM 1091 C CA . THR A 1 133 ? -1.708 0.047 -2.609 1.00 94.25 133 THR A CA 1
ATOM 1092 C C . THR A 1 133 ? -1.102 -1.317 -2.291 1.00 94.25 133 THR A C 1
ATOM 1094 O O . THR A 1 133 ? -1.480 -2.311 -2.910 1.00 94.25 133 THR A O 1
ATOM 1097 N N . GLN A 1 134 ? -0.231 -1.407 -1.281 1.00 96.44 134 GLN A N 1
ATOM 1098 C CA . GLN A 1 134 ? 0.374 -2.677 -0.877 1.00 96.44 134 GLN A CA 1
ATOM 1099 C C . GLN A 1 134 ? -0.651 -3.658 -0.297 1.00 96.44 134 GLN A C 1
ATOM 1101 O O . GLN A 1 134 ? -0.629 -4.839 -0.642 1.00 96.44 134 GLN A O 1
ATOM 1106 N N . MET A 1 135 ? -1.573 -3.185 0.549 1.00 97.19 135 MET A N 1
ATOM 1107 C CA . MET A 1 135 ? -2.648 -4.011 1.105 1.00 97.19 135 MET A CA 1
ATOM 1108 C C . MET A 1 135 ? -3.486 -4.654 -0.009 1.00 97.19 135 MET A C 1
ATOM 1110 O O . MET A 1 135 ? -3.694 -5.869 0.012 1.00 97.19 135 MET A O 1
ATOM 1114 N N . PHE A 1 136 ? -3.923 -3.863 -0.996 1.00 96.12 136 PHE A N 1
ATOM 1115 C CA . PHE A 1 136 ? -4.704 -4.357 -2.129 1.00 96.12 136 PHE A CA 1
ATOM 1116 C C . PHE A 1 136 ? -3.885 -5.239 -3.075 1.00 96.12 136 PHE A C 1
ATOM 1118 O O . PHE A 1 136 ? -4.400 -6.251 -3.545 1.00 96.12 136 PHE A O 1
ATOM 1125 N N . ALA A 1 137 ? -2.613 -4.916 -3.326 1.00 96.62 137 ALA A N 1
ATOM 1126 C CA . ALA A 1 137 ? -1.729 -5.757 -4.132 1.00 96.62 137 ALA A CA 1
ATOM 1127 C C . ALA A 1 137 ? -1.577 -7.163 -3.529 1.00 96.62 137 ALA A C 1
ATOM 1129 O O . ALA A 1 137 ? -1.619 -8.161 -4.251 1.00 96.62 137 ALA A O 1
ATOM 1130 N N . GLU A 1 138 ? -1.451 -7.245 -2.205 1.00 97.06 138 GLU A N 1
ATOM 1131 C CA . GLU A 1 138 ? -1.415 -8.502 -1.458 1.00 97.06 138 GLU A CA 1
ATOM 1132 C C . GLU A 1 138 ? -2.754 -9.241 -1.469 1.00 97.06 138 GLU A C 1
ATOM 1134 O O . GLU A 1 138 ? -2.768 -10.454 -1.661 1.00 97.06 138 GLU A O 1
ATOM 1139 N N . ASP A 1 139 ? -3.878 -8.533 -1.298 1.00 96.19 139 ASP A N 1
ATOM 1140 C CA . ASP A 1 139 ? -5.224 -9.125 -1.380 1.00 96.19 139 ASP A CA 1
ATOM 1141 C C . ASP A 1 139 ? -5.472 -9.762 -2.753 1.00 96.19 139 ASP A C 1
ATOM 1143 O O . ASP A 1 139 ? -5.905 -10.908 -2.837 1.00 96.19 139 ASP A O 1
ATOM 1147 N N . MET A 1 140 ? -5.119 -9.056 -3.829 1.00 95.75 140 MET A N 1
ATOM 1148 C CA . MET A 1 140 ? -5.230 -9.545 -5.207 1.00 95.75 140 MET A CA 1
ATOM 1149 C C . MET A 1 140 ? -4.294 -10.716 -5.505 1.00 95.75 140 MET A C 1
ATOM 1151 O O . MET A 1 140 ? -4.611 -11.568 -6.332 1.00 95.75 140 MET A O 1
ATOM 1155 N N . SER A 1 141 ? -3.124 -10.737 -4.864 1.00 93.00 141 SER A N 1
ATOM 1156 C CA . SER A 1 141 ? -2.125 -11.789 -5.067 1.00 93.00 141 SER A CA 1
ATOM 1157 C C . SER A 1 141 ? -2.366 -13.011 -4.179 1.00 93.00 141 SER A C 1
ATOM 1159 O O . SER A 1 141 ? -1.767 -14.053 -4.430 1.00 93.00 141 SER A O 1
ATOM 1161 N N . GLY A 1 142 ? -3.200 -12.898 -3.139 1.00 91.75 142 GLY A N 1
ATOM 1162 C CA . GLY A 1 142 ? -3.408 -13.951 -2.142 1.00 91.75 142 GLY A CA 1
ATOM 1163 C C . GLY A 1 142 ? -2.179 -14.233 -1.269 1.00 91.75 142 GLY A C 1
ATOM 1164 O O . GLY A 1 142 ? -2.086 -15.304 -0.678 1.00 91.75 142 GLY A O 1
ATOM 1165 N N . VAL A 1 143 ? -1.227 -13.296 -1.194 1.00 91.94 143 VAL A N 1
ATOM 1166 C CA . VAL A 1 143 ? 0.041 -13.453 -0.460 1.00 91.94 143 VAL A CA 1
ATOM 1167 C C . VAL A 1 143 ? 0.211 -12.306 0.529 1.00 91.94 143 VAL A C 1
ATOM 1169 O O . VAL A 1 143 ? -0.103 -11.162 0.212 1.00 91.94 143 VAL A O 1
ATOM 1172 N N . ARG A 1 144 ? 0.724 -12.604 1.726 1.00 92.62 144 ARG A N 1
ATOM 1173 C CA . ARG A 1 144 ? 1.038 -11.627 2.779 1.00 92.62 144 ARG A CA 1
ATOM 1174 C C . ARG A 1 144 ? 2.547 -11.547 2.960 1.00 92.62 144 ARG A C 1
ATOM 1176 O O . ARG A 1 144 ? 3.177 -12.571 3.201 1.00 92.62 144 ARG A O 1
ATOM 1183 N N . LEU A 1 145 ? 3.122 -10.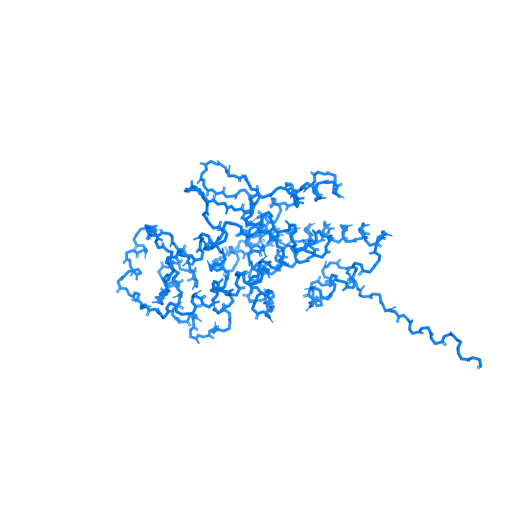350 2.839 1.00 93.88 145 LEU A N 1
ATOM 1184 C CA . LEU A 1 145 ? 4.552 -10.155 3.088 1.00 93.88 145 LEU A CA 1
ATOM 1185 C C . LEU A 1 145 ? 4.802 -9.841 4.565 1.00 93.88 145 LEU A C 1
ATOM 1187 O O . LEU A 1 145 ? 4.106 -9.005 5.150 1.00 93.88 145 LEU A O 1
ATOM 1191 N N . ASP A 1 146 ? 5.824 -10.468 5.138 1.00 93.31 146 ASP A N 1
ATOM 1192 C CA . ASP A 1 146 ? 6.222 -10.275 6.531 1.00 93.31 146 ASP A CA 1
ATOM 1193 C C . ASP A 1 146 ? 7.032 -8.982 6.771 1.00 93.31 146 ASP A C 1
ATOM 1195 O O . ASP A 1 146 ? 7.347 -8.218 5.853 1.00 93.31 146 ASP A O 1
ATOM 1199 N N . GLU A 1 147 ? 7.362 -8.735 8.041 1.00 93.00 147 GLU A N 1
ATOM 1200 C CA . GLU A 1 147 ? 8.096 -7.549 8.504 1.00 93.00 147 GLU A CA 1
ATOM 1201 C C . GLU A 1 147 ? 9.529 -7.453 7.971 1.00 93.00 147 GLU A C 1
ATOM 1203 O O . GLU A 1 147 ? 10.052 -6.349 7.826 1.00 93.00 147 GLU A O 1
ATOM 1208 N N . ASN A 1 148 ? 10.164 -8.589 7.677 1.00 91.00 148 ASN A N 1
ATOM 1209 C CA . ASN A 1 148 ? 11.546 -8.623 7.203 1.00 91.00 148 ASN A CA 1
ATOM 1210 C C . ASN A 1 148 ? 11.632 -8.381 5.693 1.00 91.00 148 ASN A C 1
ATOM 1212 O O . ASN A 1 148 ? 12.653 -7.908 5.194 1.00 91.00 148 ASN A O 1
ATOM 1216 N N . THR A 1 149 ? 10.560 -8.708 4.974 1.00 90.69 149 THR A N 1
ATOM 1217 C CA . THR A 1 149 ? 10.497 -8.650 3.515 1.00 90.69 149 THR A CA 1
ATOM 1218 C C . THR A 1 149 ? 9.984 -7.305 3.009 1.00 90.69 149 THR A C 1
ATOM 1220 O O . THR A 1 149 ? 10.416 -6.840 1.954 1.00 90.69 149 THR A O 1
ATOM 1223 N N . ASP A 1 150 ? 9.076 -6.660 3.745 1.00 93.44 150 ASP A N 1
ATOM 1224 C CA . ASP A 1 150 ? 8.374 -5.467 3.278 1.00 93.44 150 ASP A CA 1
ATOM 1225 C C . ASP A 1 150 ? 8.459 -4.300 4.269 1.00 93.44 150 ASP A C 1
ATOM 1227 O O . ASP A 1 150 ? 7.911 -4.328 5.371 1.00 93.44 150 ASP A O 1
ATOM 1231 N N . TYR A 1 151 ? 9.084 -3.203 3.841 1.00 93.88 151 TYR A N 1
ATOM 1232 C CA . TYR A 1 151 ? 9.192 -1.989 4.650 1.00 93.88 151 TYR A CA 1
ATOM 1233 C C . TYR A 1 151 ? 7.836 -1.293 4.883 1.00 93.88 151 TYR A C 1
ATOM 1235 O O . TYR A 1 151 ? 7.725 -0.465 5.791 1.00 93.88 151 TYR A O 1
ATOM 1243 N N . LEU A 1 152 ? 6.796 -1.638 4.111 1.00 96.69 152 LEU A N 1
ATOM 1244 C CA . LEU A 1 152 ? 5.417 -1.178 4.307 1.00 96.69 152 LEU A CA 1
ATOM 1245 C C . LEU A 1 152 ? 4.659 -2.002 5.361 1.00 96.69 152 LEU A C 1
ATOM 1247 O O . LEU A 1 152 ? 3.521 -1.661 5.690 1.00 96.69 152 LEU A O 1
ATOM 1251 N N . TYR A 1 153 ? 5.278 -3.043 5.935 1.00 97.75 153 TYR A N 1
ATOM 1252 C CA . TYR A 1 153 ? 4.642 -3.999 6.845 1.00 97.75 153 TYR A CA 1
ATOM 1253 C C . TYR A 1 153 ? 3.799 -3.352 7.946 1.00 97.75 153 TYR A C 1
ATOM 1255 O O . TYR A 1 153 ? 2.653 -3.741 8.165 1.00 97.75 153 TYR A O 1
ATOM 1263 N N . THR A 1 154 ? 4.338 -2.347 8.641 1.00 97.94 154 THR A N 1
ATOM 1264 C CA . THR A 1 154 ? 3.607 -1.705 9.740 1.00 97.94 154 THR A CA 1
ATOM 1265 C C . THR A 1 154 ? 2.363 -0.974 9.238 1.00 97.94 154 THR A C 1
ATOM 1267 O O . THR A 1 154 ? 1.276 -1.158 9.780 1.00 97.94 154 THR A O 1
ATOM 1270 N N . ILE A 1 155 ? 2.512 -0.149 8.203 1.00 98.06 155 ILE A N 1
ATOM 1271 C CA . ILE A 1 155 ? 1.444 0.742 7.747 1.00 98.06 155 ILE A CA 1
ATOM 1272 C C . ILE A 1 155 ? 0.364 -0.014 6.961 1.00 98.06 155 ILE A C 1
ATOM 1274 O O . ILE A 1 155 ? -0.821 0.236 7.171 1.00 98.06 155 ILE A O 1
ATOM 1278 N N . LYS A 1 156 ? 0.722 -1.015 6.144 1.00 97.62 156 LYS A N 1
ATOM 1279 C CA . LYS A 1 156 ? -0.272 -1.831 5.425 1.00 97.62 156 LYS A CA 1
ATOM 1280 C C . LYS A 1 156 ? -1.140 -2.644 6.388 1.00 97.62 156 LYS A C 1
ATOM 1282 O O . LYS A 1 156 ? -2.344 -2.746 6.188 1.00 97.62 156 LYS A O 1
ATOM 1287 N N . ASN A 1 157 ? -0.562 -3.166 7.475 1.00 98.31 157 ASN A N 1
ATOM 1288 C CA . ASN A 1 157 ? -1.316 -3.915 8.479 1.00 98.31 157 ASN A CA 1
ATOM 1289 C C . ASN A 1 157 ? -2.220 -3.005 9.323 1.00 98.31 157 ASN A C 1
ATOM 1291 O O . ASN A 1 157 ? -3.307 -3.410 9.722 1.00 98.31 157 ASN A O 1
ATOM 1295 N N . VAL A 1 158 ? -1.835 -1.745 9.542 1.00 98.38 158 VAL A N 1
ATOM 1296 C CA . VAL A 1 158 ? -2.762 -0.747 10.098 1.00 98.38 158 VAL A CA 1
ATOM 1297 C C . VAL A 1 158 ? -3.921 -0.494 9.130 1.00 98.38 158 VAL A C 1
ATOM 1299 O O . VAL A 1 158 ? -5.071 -0.475 9.562 1.00 98.38 158 VAL A O 1
ATOM 1302 N N . MET A 1 159 ? -3.660 -0.393 7.823 1.00 97.88 159 MET A N 1
ATOM 1303 C CA . MET A 1 159 ? -4.730 -0.277 6.825 1.00 97.88 159 MET A CA 1
ATOM 1304 C C . MET A 1 159 ? -5.635 -1.512 6.759 1.00 97.88 159 MET A C 1
ATOM 1306 O O . MET A 1 159 ? -6.833 -1.353 6.555 1.00 97.88 159 MET A O 1
ATOM 1310 N N . ARG A 1 160 ? -5.130 -2.720 7.031 1.00 97.81 160 ARG A N 1
ATOM 1311 C CA . ARG A 1 160 ? -5.955 -3.935 7.188 1.00 97.81 160 ARG A CA 1
ATOM 1312 C C . ARG A 1 160 ? -6.950 -3.836 8.342 1.00 97.81 160 ARG A C 1
ATOM 1314 O O . ARG A 1 160 ? -8.115 -4.215 8.198 1.00 97.81 160 ARG A O 1
ATOM 1321 N N . VAL A 1 161 ? -6.520 -3.267 9.469 1.00 98.12 161 VAL A N 1
ATOM 1322 C CA . VAL A 1 161 ? -7.431 -2.943 10.575 1.00 98.12 161 VAL A CA 1
ATOM 1323 C C . VAL A 1 161 ? -8.475 -1.929 10.109 1.00 98.12 161 VAL A C 1
ATOM 1325 O O . VAL A 1 161 ? -9.667 -2.153 10.314 1.00 98.12 161 VAL A O 1
ATOM 1328 N N . MET A 1 162 ? -8.057 -0.858 9.420 1.00 97.88 162 MET A N 1
ATOM 1329 C CA . MET A 1 162 ? -8.996 0.134 8.880 1.00 97.88 162 MET A CA 1
ATOM 1330 C C . MET A 1 162 ? -9.998 -0.503 7.912 1.00 97.88 162 MET A C 1
ATOM 1332 O O . MET A 1 162 ? -11.184 -0.216 8.006 1.00 97.88 162 MET A O 1
ATOM 1336 N N . LYS A 1 163 ? -9.560 -1.431 7.055 1.00 97.06 163 LYS A N 1
ATOM 1337 C CA . LYS A 1 163 ? -10.419 -2.199 6.141 1.00 97.06 163 LYS A CA 1
ATOM 1338 C C . LYS A 1 163 ? -11.467 -3.014 6.891 1.00 97.06 163 LYS A C 1
ATOM 1340 O O . LYS A 1 163 ? -12.605 -3.135 6.444 1.00 97.06 163 LYS A O 1
ATOM 1345 N N . SER A 1 164 ? -11.104 -3.570 8.042 1.00 96.81 164 SER A N 1
ATOM 1346 C CA . SER A 1 164 ? -12.037 -4.335 8.870 1.00 96.81 164 SER A CA 1
ATOM 1347 C C . SER A 1 164 ? -13.097 -3.444 9.519 1.00 96.81 164 SER A C 1
ATOM 1349 O O . SER A 1 164 ? -14.266 -3.837 9.536 1.00 96.81 164 SER A O 1
ATOM 1351 N N . ILE A 1 165 ? -12.695 -2.262 10.000 1.00 96.50 165 ILE A N 1
ATOM 1352 C CA . ILE A 1 165 ? -13.543 -1.298 10.721 1.00 96.50 165 ILE A CA 1
ATOM 1353 C C . ILE A 1 165 ? -14.442 -0.492 9.769 1.00 96.50 165 ILE A C 1
ATOM 1355 O O . ILE A 1 165 ? -15.649 -0.434 9.97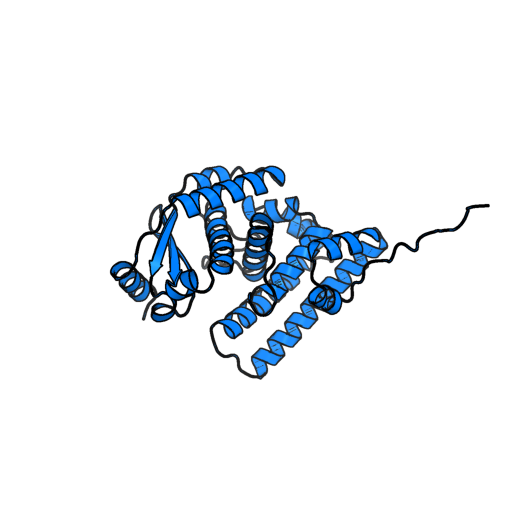4 1.00 96.50 165 ILE A O 1
ATOM 1359 N N . PHE A 1 166 ? -13.865 0.093 8.720 1.00 95.88 166 PHE A N 1
ATOM 1360 C CA . PHE A 1 166 ? -14.517 1.047 7.807 1.00 95.88 166 PHE A CA 1
ATOM 1361 C C . PHE A 1 166 ? -14.878 0.458 6.440 1.00 95.88 166 PHE A C 1
ATOM 1363 O O . PHE A 1 166 ? -15.245 1.207 5.542 1.00 95.88 166 PHE A O 1
ATOM 1370 N N . SER A 1 167 ? -14.746 -0.865 6.303 1.00 94.50 167 SER A N 1
ATOM 1371 C CA . SER A 1 167 ? -14.989 -1.660 5.094 1.00 94.50 167 SER A CA 1
ATOM 1372 C C . SER A 1 167 ? -14.056 -1.383 3.902 1.00 94.50 167 SER A C 1
ATOM 1374 O O . SER A 1 167 ? -13.415 -0.341 3.762 1.00 94.50 167 SER A O 1
ATOM 1376 N N . ALA A 1 168 ? -13.910 -2.401 3.048 1.00 94.69 168 ALA A N 1
ATOM 1377 C CA . ALA A 1 168 ? -12.997 -2.367 1.907 1.00 94.69 168 ALA A CA 1
ATOM 1378 C C . ALA A 1 168 ? -13.494 -1.472 0.767 1.00 94.69 168 ALA A C 1
ATOM 1380 O O . ALA A 1 168 ? -12.671 -0.864 0.084 1.00 94.69 168 ALA A O 1
ATOM 1381 N N . ASP A 1 169 ? -14.812 -1.377 0.578 1.00 93.44 169 ASP A N 1
ATOM 1382 C CA . ASP A 1 169 ? -15.447 -0.520 -0.423 1.00 93.44 169 ASP A CA 1
ATOM 1383 C C . ASP A 1 169 ? -15.146 0.954 -0.164 1.00 93.44 169 ASP A C 1
ATOM 1385 O O . ASP A 1 169 ? -14.712 1.641 -1.079 1.00 93.44 169 ASP A O 1
ATOM 1389 N N . THR A 1 170 ? -15.259 1.420 1.081 1.00 92.31 170 THR A N 1
ATOM 1390 C CA . THR A 1 170 ? -15.003 2.821 1.445 1.00 92.31 170 THR A CA 1
ATOM 1391 C C . THR A 1 170 ? -13.546 3.226 1.185 1.00 92.31 170 THR A C 1
ATOM 1393 O O . THR A 1 170 ? -13.274 4.297 0.639 1.00 92.31 170 THR A O 1
ATOM 1396 N N . ILE A 1 171 ? -12.590 2.352 1.526 1.00 92.50 171 ILE A N 1
ATOM 1397 C CA . ILE A 1 171 ? -11.161 2.582 1.252 1.00 92.50 171 ILE A CA 1
ATOM 1398 C C . ILE A 1 171 ? -10.894 2.553 -0.257 1.00 92.50 171 ILE A C 1
ATOM 1400 O O . ILE A 1 171 ? -10.182 3.420 -0.763 1.00 92.50 171 ILE A O 1
ATOM 1404 N N . ALA A 1 172 ? -11.463 1.584 -0.981 1.00 90.06 172 ALA A N 1
ATOM 1405 C CA . ALA A 1 172 ? -11.320 1.487 -2.432 1.00 90.06 172 ALA A CA 1
ATOM 1406 C C . ALA A 1 172 ? -11.927 2.707 -3.146 1.00 90.06 172 ALA A C 1
ATOM 1408 O O . ALA A 1 172 ? -11.334 3.225 -4.086 1.00 90.06 172 ALA A O 1
ATOM 1409 N N . GLU A 1 173 ? -13.066 3.210 -2.675 1.00 86.38 173 GLU A N 1
ATOM 1410 C CA . GLU A 1 173 ? -13.730 4.394 -3.216 1.00 86.38 173 GLU A CA 1
ATOM 1411 C C . GLU A 1 173 ? -12.847 5.642 -3.061 1.00 86.38 173 GLU A C 1
ATOM 1413 O O . GLU A 1 173 ? -12.652 6.393 -4.017 1.00 86.38 173 GLU A O 1
ATOM 1418 N N . GLN A 1 174 ? -12.234 5.843 -1.891 1.00 85.62 174 GLN A N 1
ATOM 1419 C CA . GLN A 1 174 ? -11.274 6.934 -1.698 1.00 85.62 174 GLN A CA 1
ATOM 1420 C C . GLN A 1 174 ? -10.018 6.753 -2.561 1.00 85.62 174 GLN A C 1
ATOM 1422 O O . GLN A 1 174 ? -9.544 7.715 -3.165 1.00 85.62 174 GLN A O 1
ATOM 1427 N N . PHE A 1 175 ? -9.510 5.524 -2.658 1.00 83.12 175 PHE A N 1
ATOM 1428 C CA . PHE A 1 175 ? -8.321 5.183 -3.437 1.00 83.12 175 PHE A CA 1
ATOM 1429 C C . PHE A 1 175 ? -8.506 5.370 -4.955 1.00 83.12 175 PHE A C 1
ATOM 1431 O O . PHE A 1 175 ? -7.568 5.768 -5.638 1.00 83.12 175 PHE A O 1
ATOM 1438 N N . LEU A 1 176 ? -9.700 5.099 -5.494 1.00 79.62 176 LEU A N 1
ATOM 1439 C CA . LEU A 1 176 ? -9.946 5.030 -6.944 1.00 79.62 176 LEU A CA 1
ATOM 1440 C C . LEU A 1 176 ? -10.789 6.174 -7.501 1.00 79.62 176 LEU A C 1
ATOM 1442 O O . LEU A 1 176 ? -10.617 6.590 -8.652 1.00 79.62 176 LEU A O 1
ATOM 1446 N N . ASN A 1 177 ? -11.739 6.660 -6.707 1.00 76.00 177 ASN A N 1
ATOM 1447 C CA . ASN A 1 177 ? -12.766 7.583 -7.179 1.00 76.00 177 ASN A CA 1
ATOM 1448 C C . ASN A 1 177 ? -12.556 9.002 -6.689 1.00 76.00 177 ASN A C 1
ATOM 1450 O O . ASN A 1 177 ? -13.349 9.872 -7.048 1.00 76.00 177 ASN A O 1
ATOM 1454 N N . ASN A 1 178 ? -11.487 9.246 -5.924 1.00 74.25 178 ASN A N 1
ATOM 1455 C CA . ASN A 1 178 ? -11.283 10.524 -5.268 1.00 74.25 178 ASN A CA 1
ATOM 1456 C C . ASN A 1 178 ? -12.548 10.843 -4.442 1.00 74.25 178 ASN A C 1
ATOM 1458 O O . ASN A 1 178 ? -13.214 11.849 -4.651 1.00 74.25 178 ASN A O 1
ATOM 1462 N N . SER A 1 179 ? -12.931 9.927 -3.549 1.00 80.31 179 SER A N 1
ATOM 1463 C CA . SER A 1 179 ? -14.000 10.108 -2.554 1.00 80.31 179 SER A CA 1
ATOM 1464 C C . SER A 1 179 ? -13.382 10.471 -1.203 1.00 80.31 179 SER A C 1
ATOM 1466 O O . SER A 1 179 ? -12.229 10.133 -0.946 1.00 80.31 179 SER A O 1
ATOM 1468 N N . ASN A 1 180 ? -14.093 11.213 -0.360 1.00 86.19 180 ASN A N 1
ATOM 1469 C CA . ASN A 1 180 ? -13.674 11.542 1.009 1.00 86.19 180 ASN A CA 1
ATOM 1470 C C . ASN A 1 180 ? -14.461 10.743 2.063 1.00 86.19 180 ASN A C 1
ATOM 1472 O O . ASN A 1 180 ? -14.286 10.964 3.257 1.00 86.19 180 ASN A O 1
ATOM 1476 N N . ARG A 1 181 ? -15.299 9.791 1.636 1.00 89.25 181 ARG A N 1
ATOM 1477 C CA . ARG A 1 181 ? -16.187 9.022 2.514 1.00 89.25 181 ARG A CA 1
ATOM 1478 C C . ARG A 1 181 ? -15.442 8.272 3.624 1.00 89.25 181 ARG A C 1
ATOM 1480 O O . ARG A 1 181 ? -15.916 8.238 4.755 1.00 89.25 181 ARG A O 1
ATOM 1487 N N . PHE A 1 182 ? -14.276 7.688 3.329 1.00 92.44 182 PHE A N 1
ATOM 1488 C CA . PHE A 1 182 ? -13.468 7.019 4.357 1.00 92.44 182 PHE A CA 1
ATOM 1489 C C . PHE A 1 182 ? -12.909 8.023 5.368 1.00 92.44 182 PHE A C 1
ATOM 1491 O O . PHE A 1 182 ? -13.012 7.790 6.569 1.00 92.44 182 PHE A O 1
ATOM 1498 N N . GLU A 1 183 ? -12.374 9.154 4.907 1.00 92.19 183 GLU A N 1
ATOM 1499 C CA . GLU A 1 183 ? -11.932 10.245 5.781 1.00 92.19 183 GLU A CA 1
ATOM 1500 C C . GLU A 1 183 ? -13.066 10.784 6.672 1.00 92.19 183 GLU A C 1
ATOM 1502 O O . GLU A 1 183 ? -12.852 10.990 7.868 1.00 92.19 183 GLU A O 1
ATOM 1507 N N . GLU A 1 184 ? -14.267 10.987 6.127 1.00 92.75 184 GLU A N 1
ATOM 1508 C CA . GLU A 1 184 ? -15.442 11.453 6.875 1.00 92.75 184 GLU A CA 1
ATOM 1509 C C . GLU A 1 184 ? -15.825 10.464 7.980 1.00 92.75 184 GLU A C 1
ATOM 1511 O O . GLU A 1 184 ? -15.844 10.836 9.155 1.00 92.75 184 GLU A O 1
ATOM 1516 N N . GLN A 1 185 ? -16.010 9.185 7.635 1.00 95.06 185 GLN A N 1
ATOM 1517 C CA . GLN A 1 185 ? -16.327 8.132 8.607 1.00 95.06 185 GLN A CA 1
ATOM 1518 C C . GLN A 1 185 ? -15.232 7.974 9.668 1.00 95.06 185 GLN A C 1
ATOM 1520 O O . GLN A 1 185 ? -15.512 7.787 10.855 1.00 95.06 185 GLN A O 1
ATOM 1525 N N . PHE A 1 186 ? -13.965 8.077 9.262 1.00 95.75 186 PHE A N 1
ATOM 1526 C CA . PHE A 1 186 ? -12.841 8.037 10.186 1.00 95.75 186 PHE A CA 1
ATOM 1527 C C . PHE A 1 186 ? -12.882 9.222 11.155 1.00 95.75 186 PHE A C 1
ATOM 1529 O O . PHE A 1 186 ? -12.675 9.053 12.359 1.00 95.75 186 PHE A O 1
ATOM 1536 N N . ASN A 1 187 ? -13.137 10.433 10.663 1.00 95.31 187 ASN A N 1
ATOM 1537 C CA . ASN A 1 187 ? -13.206 11.632 11.492 1.00 95.31 187 ASN A CA 1
ATOM 1538 C C . ASN A 1 187 ? -14.383 11.591 12.469 1.00 95.31 187 ASN A C 1
ATOM 1540 O O . ASN A 1 187 ? -14.194 11.946 13.635 1.00 95.31 187 ASN A O 1
ATOM 1544 N N . GLU A 1 188 ? -15.546 11.109 12.037 1.00 95.12 188 GLU A N 1
ATOM 1545 C CA . GLU A 1 188 ? -16.702 10.881 12.909 1.00 95.12 188 GLU A CA 1
ATOM 1546 C C . GLU A 1 188 ? -16.353 9.913 14.046 1.00 95.12 188 GLU A C 1
ATOM 1548 O O . GLU A 1 188 ? -16.558 10.228 15.220 1.00 95.12 188 GLU A O 1
ATOM 1553 N N . ALA A 1 189 ? -15.723 8.780 13.721 1.00 93.81 189 ALA A N 1
ATOM 1554 C CA . ALA A 1 189 ? -15.362 7.765 14.706 1.00 93.81 189 ALA A CA 1
ATOM 1555 C C . ALA A 1 189 ? -14.248 8.206 15.672 1.00 93.81 189 ALA A C 1
ATOM 1557 O O . ALA A 1 189 ? -14.178 7.728 16.805 1.00 93.81 189 ALA A O 1
ATOM 1558 N N . THR A 1 190 ? -13.354 9.101 15.242 1.00 94.75 190 THR A N 1
ATOM 1559 C CA . THR A 1 190 ? -12.119 9.425 15.983 1.00 94.75 190 THR A CA 1
ATOM 1560 C C . THR A 1 190 ? -12.081 10.827 16.584 1.00 94.75 190 THR A C 1
ATOM 1562 O O . THR A 1 190 ? -11.095 11.172 17.248 1.00 94.75 190 THR A O 1
ATOM 1565 N N . SER A 1 191 ? -13.142 11.616 16.394 1.00 92.94 191 SER A N 1
ATOM 1566 C CA . SER A 1 191 ? -13.190 13.044 16.730 1.00 92.94 191 SER A CA 1
ATOM 1567 C C . SER A 1 191 ? -12.149 13.856 15.948 1.00 92.94 191 SER A C 1
ATOM 1569 O O . SER A 1 191 ? -11.280 14.502 16.534 1.00 92.94 191 SER A O 1
ATOM 1571 N N . PHE A 1 192 ? -12.247 13.807 14.616 1.00 92.38 192 PHE A N 1
ATOM 1572 C CA . PHE A 1 192 ? -11.445 14.586 13.661 1.00 92.38 192 PHE A CA 1
ATOM 1573 C C . PHE A 1 192 ? -9.931 14.301 13.693 1.00 92.38 192 PHE A C 1
ATOM 1575 O O . PHE A 1 192 ? -9.111 15.219 13.653 1.00 92.38 192 PHE A O 1
ATOM 1582 N N . LYS A 1 193 ? -9.529 13.024 13.787 1.00 95.38 193 LYS A N 1
ATOM 1583 C CA . LYS A 1 193 ? -8.107 12.628 13.865 1.00 95.38 193 LYS A CA 1
ATOM 1584 C C . LYS A 1 193 ? -7.527 12.061 12.570 1.00 95.38 193 LYS A C 1
ATOM 1586 O O . LYS A 1 193 ? -6.401 11.562 12.614 1.00 95.38 193 LYS A O 1
ATOM 1591 N N . PHE A 1 194 ? -8.232 12.140 11.439 1.00 93.12 194 PHE A N 1
ATOM 1592 C CA . PHE A 1 194 ? -7.736 11.608 10.165 1.00 93.12 194 PHE A CA 1
ATOM 1593 C C . PHE A 1 194 ? -6.391 12.218 9.763 1.00 93.12 194 PHE A C 1
ATOM 1595 O O . PHE A 1 194 ? -5.429 11.489 9.550 1.00 93.12 194 PHE A O 1
ATOM 1602 N N . GLU A 1 195 ? -6.280 13.547 9.732 1.00 91.00 195 GLU A N 1
ATOM 1603 C CA . GLU A 1 195 ? -5.041 14.218 9.322 1.00 91.00 195 GLU A CA 1
ATOM 1604 C C . GLU A 1 195 ? -3.853 13.898 10.256 1.00 91.00 195 GLU A C 1
ATOM 1606 O O . GLU A 1 195 ? -2.814 13.457 9.757 1.00 91.00 195 GLU A O 1
ATOM 1611 N N . PRO A 1 196 ? -3.973 13.988 11.598 1.00 93.75 196 PRO A N 1
ATOM 1612 C CA . PRO A 1 196 ? -2.921 13.525 12.505 1.00 93.75 196 PRO A CA 1
ATOM 1613 C C . PRO A 1 196 ? -2.518 12.056 12.309 1.00 93.75 196 PRO A C 1
ATOM 1615 O O . PRO A 1 196 ? -1.342 11.716 12.454 1.00 93.75 196 PRO A O 1
ATOM 1618 N N . PHE A 1 197 ? -3.478 11.180 12.002 1.00 95.62 197 PHE A N 1
ATOM 1619 C CA . PHE A 1 197 ? -3.222 9.772 11.705 1.00 95.62 197 PHE A CA 1
ATOM 1620 C C . PHE A 1 197 ? -2.462 9.605 10.383 1.00 95.62 197 PHE A C 1
ATOM 1622 O O . PHE A 1 197 ? -1.446 8.911 10.345 1.00 95.62 197 PHE A O 1
ATOM 1629 N N . ALA A 1 198 ? -2.894 10.291 9.327 1.00 93.06 198 ALA A N 1
ATOM 1630 C CA . ALA A 1 198 ? -2.275 10.247 8.010 1.00 93.06 198 ALA A CA 1
ATOM 1631 C C . ALA A 1 198 ? -0.828 10.771 8.026 1.00 93.06 198 ALA A C 1
ATOM 1633 O O . ALA A 1 198 ? 0.062 10.159 7.434 1.00 93.06 198 ALA A O 1
ATOM 1634 N N . LEU A 1 199 ? -0.564 11.852 8.768 1.00 92.44 199 LEU A N 1
ATOM 1635 C CA . LEU A 1 199 ? 0.791 12.378 8.958 1.00 92.44 199 LEU A CA 1
ATOM 1636 C C . LEU A 1 199 ? 1.684 11.387 9.715 1.00 92.44 199 LEU A C 1
ATOM 1638 O O . LEU A 1 199 ? 2.826 11.157 9.323 1.00 92.44 199 LEU A O 1
ATOM 1642 N N . LEU A 1 200 ? 1.156 10.729 10.753 1.00 96.56 200 LEU A N 1
ATOM 1643 C CA . LEU A 1 200 ? 1.897 9.691 11.473 1.00 96.56 200 LEU A CA 1
ATOM 1644 C C . LEU A 1 200 ? 2.218 8.485 10.575 1.00 96.56 200 LEU A C 1
ATOM 1646 O O . LEU A 1 200 ? 3.329 7.957 10.637 1.00 96.56 200 LEU A O 1
ATOM 1650 N N . MET A 1 201 ? 1.276 8.067 9.724 1.00 96.25 201 MET A N 1
ATOM 1651 C CA . MET A 1 201 ? 1.497 7.029 8.710 1.00 96.25 201 MET A CA 1
ATOM 1652 C C . MET A 1 201 ? 2.613 7.429 7.738 1.00 96.25 201 MET A C 1
ATOM 1654 O O . MET A 1 201 ? 3.489 6.617 7.440 1.00 96.25 201 MET A O 1
ATOM 1658 N N . ASN A 1 202 ? 2.621 8.686 7.288 1.00 94.19 202 ASN A N 1
ATOM 1659 C CA . ASN A 1 202 ? 3.637 9.214 6.381 1.00 94.19 202 ASN A CA 1
ATOM 1660 C C . ASN A 1 202 ? 5.041 9.256 7.008 1.00 94.19 202 ASN A C 1
ATOM 1662 O O . ASN A 1 202 ? 6.027 8.909 6.352 1.00 94.19 202 ASN A O 1
ATOM 1666 N N . ASP A 1 203 ? 5.139 9.617 8.287 1.00 95.12 203 ASP A N 1
ATOM 1667 C CA . ASP A 1 203 ? 6.412 9.598 9.008 1.00 95.12 203 ASP A CA 1
ATOM 1668 C C . ASP A 1 203 ? 6.960 8.169 9.152 1.00 95.12 203 ASP A C 1
ATOM 1670 O O . ASP A 1 203 ? 8.141 7.919 8.897 1.00 95.12 203 ASP A O 1
ATOM 1674 N N . VAL A 1 204 ? 6.101 7.212 9.538 1.00 97.62 204 VAL A N 1
ATOM 1675 C CA . VAL A 1 204 ? 6.488 5.796 9.659 1.00 97.62 204 VAL A CA 1
ATOM 1676 C C . VAL A 1 204 ? 6.916 5.240 8.302 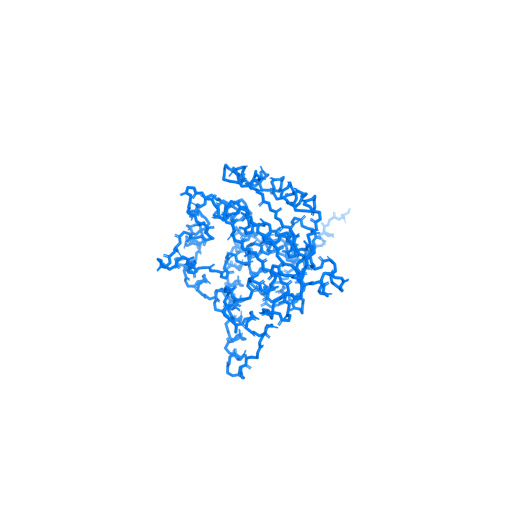1.00 97.62 204 VAL A C 1
ATOM 1678 O O . VAL A 1 204 ? 7.941 4.560 8.233 1.00 97.62 204 VAL A O 1
ATOM 1681 N N . TYR A 1 205 ? 6.184 5.552 7.228 1.00 95.81 205 TYR A N 1
ATOM 1682 C CA . TYR A 1 205 ? 6.552 5.203 5.854 1.00 95.81 205 TYR A CA 1
ATOM 1683 C C . TYR A 1 205 ? 7.944 5.733 5.490 1.00 95.81 205 TYR A C 1
ATOM 1685 O O . TYR A 1 205 ? 8.822 4.960 5.106 1.00 95.81 205 TYR A O 1
ATOM 1693 N N . THR A 1 206 ? 8.168 7.038 5.657 1.00 93.31 206 THR A N 1
ATOM 1694 C CA . THR A 1 206 ? 9.399 7.716 5.223 1.00 93.31 206 THR A CA 1
ATOM 1695 C C . THR A 1 206 ? 10.631 7.161 5.936 1.00 93.31 206 THR A C 1
ATOM 1697 O O . THR A 1 206 ? 11.648 6.869 5.297 1.00 93.31 206 THR A O 1
ATOM 1700 N N . LEU A 1 207 ? 10.533 6.959 7.252 1.00 95.75 207 LEU A N 1
ATOM 1701 C CA . LEU A 1 207 ? 11.614 6.390 8.054 1.00 95.75 207 LEU A CA 1
ATOM 1702 C C . LEU A 1 207 ? 11.823 4.898 7.750 1.00 95.75 207 LEU A C 1
ATOM 1704 O O . LEU A 1 207 ? 12.967 4.478 7.596 1.00 95.75 207 LEU A O 1
ATOM 1708 N N . SER A 1 208 ? 10.758 4.103 7.588 1.00 96.00 208 SER A N 1
ATOM 1709 C CA . SER A 1 208 ? 10.880 2.669 7.256 1.00 96.00 208 SER A CA 1
ATOM 1710 C C . SER A 1 208 ? 11.510 2.455 5.877 1.00 96.00 208 SER A C 1
ATOM 1712 O O . SER A 1 208 ? 12.395 1.617 5.723 1.00 96.00 208 SER A O 1
ATOM 1714 N N . LYS A 1 209 ? 11.119 3.262 4.885 1.00 92.75 209 LYS A N 1
ATOM 1715 C CA . LYS A 1 209 ? 11.719 3.254 3.545 1.00 92.75 209 LYS A CA 1
ATOM 1716 C C . LYS A 1 209 ? 13.199 3.627 3.591 1.00 92.75 209 LYS A C 1
ATOM 1718 O O . LYS A 1 209 ? 14.025 2.946 2.989 1.00 92.75 209 LYS A O 1
ATOM 1723 N N . SER A 1 210 ? 13.535 4.682 4.334 1.00 91.56 210 SER A N 1
ATOM 1724 C CA . SER A 1 210 ? 14.924 5.112 4.525 1.00 91.56 210 SER A CA 1
ATOM 1725 C C . SER A 1 210 ? 15.763 4.043 5.226 1.00 91.56 210 SER A C 1
ATOM 1727 O O . SER A 1 210 ? 16.895 3.824 4.824 1.00 91.56 210 SER A O 1
ATOM 1729 N N . TYR A 1 211 ? 15.209 3.335 6.213 1.00 90.88 211 TYR A N 1
ATOM 1730 C CA . TYR A 1 211 ? 15.880 2.214 6.879 1.00 90.88 211 TYR A CA 1
ATOM 1731 C C . TYR A 1 211 ? 16.133 1.021 5.948 1.00 90.88 211 TYR A C 1
ATOM 1733 O O . TYR A 1 211 ? 17.142 0.337 6.082 1.00 90.88 211 TYR A O 1
ATOM 1741 N N . HIS A 1 212 ? 15.224 0.765 5.005 1.00 90.12 212 HIS A N 1
ATOM 1742 C CA . HIS A 1 212 ? 15.331 -0.361 4.079 1.00 90.12 212 HIS A CA 1
ATOM 1743 C C . HIS A 1 212 ? 16.344 -0.114 2.950 1.00 90.12 212 HIS A C 1
ATOM 1745 O O . HIS A 1 212 ? 17.111 -1.006 2.594 1.00 90.12 212 HIS A O 1
ATOM 1751 N N . TYR A 1 213 ? 16.354 1.093 2.377 1.00 84.62 213 TYR A N 1
ATOM 1752 C CA . TYR A 1 213 ? 17.200 1.427 1.221 1.00 84.62 213 TYR A CA 1
ATOM 1753 C C . TYR A 1 213 ? 18.470 2.209 1.581 1.00 84.62 213 TYR A C 1
ATOM 1755 O O . TYR A 1 213 ? 19.307 2.470 0.717 1.00 84.62 213 TYR A O 1
ATOM 1763 N N . SER A 1 214 ? 18.617 2.655 2.824 1.00 85.12 214 SER A N 1
ATOM 1764 C CA . SER A 1 214 ? 19.717 3.508 3.281 1.00 85.12 214 SER A CA 1
ATOM 1765 C C . SER A 1 214 ? 20.001 3.268 4.768 1.00 85.12 214 SER A C 1
ATOM 1767 O O . SER A 1 214 ? 19.400 2.412 5.408 1.00 85.12 214 SER A O 1
ATOM 1769 N N . SER A 1 215 ? 20.955 4.002 5.337 1.00 86.69 215 SER A N 1
ATOM 1770 C CA . SER A 1 215 ? 21.245 3.955 6.771 1.00 86.69 215 SER A CA 1
ATOM 1771 C C . SER A 1 215 ? 20.475 5.040 7.520 1.00 86.69 215 SER A C 1
ATOM 1773 O O . SER A 1 215 ? 20.547 6.210 7.142 1.00 86.69 215 SER A O 1
ATOM 1775 N N . LEU A 1 216 ? 19.821 4.672 8.622 1.00 91.75 216 LEU A N 1
ATOM 1776 C CA . LEU A 1 216 ? 19.324 5.625 9.617 1.00 91.75 216 LEU A CA 1
ATOM 1777 C C . LEU A 1 216 ? 20.352 5.846 10.732 1.00 91.75 216 LEU A C 1
ATOM 1779 O O . LEU A 1 216 ? 21.126 4.946 11.065 1.00 91.75 216 LEU A O 1
ATOM 1783 N N . THR A 1 217 ? 20.319 7.022 11.358 1.00 94.94 217 THR A N 1
ATOM 1784 C CA . THR A 1 217 ? 21.015 7.260 12.631 1.00 94.94 217 THR A CA 1
ATOM 1785 C C . THR A 1 217 ? 20.308 6.537 13.786 1.00 94.94 217 THR A C 1
ATOM 1787 O O . THR A 1 217 ? 19.136 6.172 13.685 1.00 94.94 217 THR A O 1
ATOM 1790 N N . GLN A 1 218 ? 20.991 6.351 14.922 1.00 96.00 218 GLN A N 1
ATOM 1791 C CA . GLN A 1 218 ? 20.369 5.781 16.131 1.00 96.00 218 GLN A CA 1
ATOM 1792 C C . GLN A 1 218 ? 19.154 6.595 16.604 1.00 96.00 218 GLN A C 1
ATOM 1794 O O . GLN A 1 218 ? 18.135 6.017 16.974 1.00 96.00 218 GLN A O 1
ATOM 1799 N N . GLU A 1 219 ? 19.228 7.925 16.527 1.00 96.75 219 GLU A N 1
ATOM 1800 C CA . GLU A 1 219 ? 18.108 8.815 16.857 1.00 96.75 219 GLU A CA 1
ATOM 1801 C C . GLU A 1 219 ? 16.904 8.569 15.938 1.00 96.75 219 GLU A C 1
ATOM 1803 O O . GLU A 1 219 ? 15.784 8.424 16.418 1.00 96.75 219 GLU A O 1
ATOM 1808 N N . GLN A 1 220 ? 17.131 8.419 14.630 1.00 97.00 220 GLN A N 1
ATOM 1809 C CA . GLN A 1 220 ? 16.068 8.120 13.664 1.00 97.00 220 GLN A CA 1
ATOM 1810 C C . GLN A 1 220 ? 15.466 6.719 13.858 1.00 97.00 220 GLN A C 1
ATOM 1812 O O . GLN A 1 220 ? 14.270 6.526 13.642 1.00 97.00 220 GLN A O 1
ATOM 1817 N N . ILE A 1 221 ? 16.258 5.733 14.292 1.00 96.56 221 ILE A N 1
ATOM 1818 C CA . ILE A 1 221 ? 15.760 4.388 14.635 1.00 96.56 221 ILE A CA 1
ATOM 1819 C C . ILE A 1 221 ? 14.862 4.446 15.881 1.00 96.56 221 ILE A C 1
ATOM 1821 O O . ILE A 1 221 ? 13.793 3.824 15.918 1.00 96.56 221 ILE A O 1
ATOM 1825 N N . GLN A 1 222 ? 15.265 5.214 16.897 1.00 97.69 222 GLN A N 1
ATOM 1826 C CA . GLN A 1 222 ? 14.451 5.448 18.091 1.00 97.69 222 GLN A CA 1
ATOM 1827 C C . GLN A 1 222 ? 13.165 6.207 17.744 1.00 97.69 222 GLN A C 1
ATOM 1829 O O . GLN A 1 222 ? 12.086 5.823 18.199 1.00 97.69 222 GLN A O 1
ATOM 1834 N N . GLU A 1 223 ? 13.258 7.225 16.886 1.00 98.00 223 GLU A N 1
ATOM 1835 C CA . GLU A 1 223 ? 12.109 7.974 16.383 1.00 98.00 223 GLU A CA 1
ATOM 1836 C C . GLU A 1 223 ? 11.131 7.061 15.633 1.00 98.00 223 GLU A C 1
ATOM 1838 O O . GLU A 1 223 ? 9.935 7.063 15.935 1.00 98.00 223 GLU A O 1
ATOM 1843 N N . LEU A 1 224 ? 11.625 6.227 14.712 1.00 97.81 224 LEU A N 1
ATOM 1844 C CA . LEU A 1 224 ? 10.806 5.251 13.994 1.00 97.81 224 LEU A CA 1
ATOM 1845 C C . LEU A 1 224 ? 10.067 4.331 14.972 1.00 97.81 224 LEU A C 1
ATOM 1847 O O . LEU A 1 224 ? 8.855 4.145 14.857 1.00 97.81 224 LEU A O 1
ATOM 1851 N N . THR A 1 225 ? 10.774 3.798 15.969 1.00 97.88 225 THR A N 1
ATOM 1852 C CA . THR A 1 225 ? 10.189 2.918 16.991 1.00 97.88 225 THR A CA 1
ATOM 1853 C C . THR A 1 225 ? 9.097 3.634 17.790 1.00 97.88 225 THR A C 1
ATOM 1855 O O . THR A 1 225 ? 7.999 3.101 17.966 1.00 97.88 225 THR A O 1
ATOM 1858 N N . ALA A 1 226 ? 9.348 4.871 18.225 1.00 98.44 226 ALA A N 1
ATOM 1859 C CA . ALA A 1 226 ? 8.373 5.674 18.958 1.00 98.44 226 ALA A CA 1
ATOM 1860 C C . ALA A 1 226 ? 7.117 5.970 18.121 1.00 98.44 226 ALA A C 1
ATOM 1862 O O . ALA A 1 226 ? 5.994 5.864 18.626 1.00 98.44 226 ALA A O 1
ATOM 1863 N N . LYS A 1 227 ? 7.281 6.289 16.831 1.00 98.50 227 LYS A N 1
ATOM 1864 C CA . LYS A 1 227 ? 6.158 6.541 15.918 1.00 98.50 227 LYS A CA 1
ATOM 1865 C C . LYS A 1 227 ? 5.351 5.276 15.625 1.00 98.50 227 LYS A C 1
ATOM 1867 O O . LYS A 1 227 ? 4.123 5.341 15.685 1.00 98.50 227 LYS A O 1
ATOM 1872 N N . LYS A 1 228 ? 6.002 4.122 15.414 1.00 98.38 228 LYS A N 1
ATOM 1873 C CA . LYS A 1 228 ? 5.316 2.820 15.300 1.00 98.38 228 LYS A CA 1
ATOM 1874 C C . LYS A 1 228 ? 4.484 2.526 16.552 1.00 98.38 228 LYS A C 1
ATOM 1876 O O . LYS A 1 228 ? 3.298 2.235 16.439 1.00 98.38 228 LYS A O 1
ATOM 1881 N N . ASN A 1 229 ? 5.049 2.713 17.745 1.00 98.31 229 ASN A N 1
ATOM 1882 C CA . ASN A 1 229 ? 4.328 2.505 19.007 1.00 98.31 229 ASN A CA 1
ATOM 1883 C C . ASN A 1 229 ? 3.136 3.460 19.177 1.00 98.31 229 ASN A C 1
ATOM 1885 O O . ASN A 1 229 ? 2.071 3.048 19.640 1.00 98.31 229 ASN A O 1
ATOM 1889 N N . LYS A 1 230 ? 3.280 4.732 18.778 1.00 98.44 230 LYS A N 1
ATOM 1890 C CA . LYS A 1 230 ? 2.170 5.698 18.773 1.00 98.44 230 LYS A CA 1
ATOM 1891 C C . LYS A 1 230 ? 1.049 5.253 17.829 1.00 98.44 230 LYS A C 1
ATOM 1893 O O . LYS A 1 230 ? -0.121 5.353 18.194 1.00 98.44 230 LYS A O 1
ATOM 1898 N N . LEU A 1 231 ? 1.409 4.743 16.652 1.00 98.31 231 LEU A N 1
ATOM 1899 C CA . LEU A 1 231 ? 0.469 4.245 15.653 1.00 98.31 231 LEU A CA 1
ATOM 1900 C C . LEU A 1 231 ? -0.255 2.978 16.135 1.00 98.31 231 LEU A C 1
ATOM 1902 O O . LEU A 1 231 ? -1.479 2.903 16.020 1.00 98.31 231 LEU A O 1
ATOM 1906 N N . PHE A 1 232 ? 0.459 2.030 16.752 1.00 98.50 232 PHE A N 1
ATOM 1907 C CA . PHE A 1 232 ? -0.149 0.848 17.371 1.00 98.50 232 PHE A CA 1
ATOM 1908 C C . PHE A 1 232 ? -1.115 1.240 18.480 1.00 98.50 232 PHE A C 1
ATOM 1910 O O . PHE A 1 232 ? -2.264 0.827 18.443 1.00 98.50 232 PHE A O 1
ATOM 1917 N N . ARG A 1 233 ? -0.712 2.124 19.401 1.00 98.12 233 ARG A N 1
ATOM 1918 C CA . ARG A 1 233 ? -1.593 2.593 20.479 1.00 98.12 233 ARG A CA 1
ATOM 1919 C C . ARG A 1 233 ? -2.858 3.269 19.948 1.00 98.12 233 ARG A C 1
ATOM 1921 O O . ARG A 1 233 ? -3.939 3.028 20.477 1.00 98.12 233 ARG A O 1
ATOM 1928 N N . PHE A 1 234 ? -2.730 4.119 18.928 1.00 98.19 234 PHE A N 1
ATOM 1929 C CA . PHE A 1 234 ? -3.887 4.731 18.273 1.00 98.19 234 PHE A CA 1
ATOM 1930 C C . PHE A 1 234 ? -4.823 3.658 17.703 1.00 98.19 234 PHE A C 1
ATOM 1932 O O . PHE A 1 234 ? -6.021 3.676 17.977 1.00 98.19 234 PHE A O 1
ATOM 1939 N N . THR A 1 235 ? -4.257 2.698 16.971 1.00 98.25 235 THR A N 1
ATOM 1940 C CA . THR A 1 235 ? -5.003 1.620 16.315 1.00 98.25 235 THR A CA 1
ATOM 1941 C C . THR A 1 235 ? -5.688 0.714 17.340 1.00 98.25 235 THR A C 1
ATOM 1943 O O . THR A 1 235 ? -6.885 0.488 17.231 1.00 98.25 235 THR A O 1
ATOM 1946 N N . SER A 1 236 ? -4.991 0.274 18.390 1.00 97.88 236 SER A N 1
ATOM 1947 C CA . SER A 1 236 ? -5.562 -0.526 19.484 1.00 97.88 236 SER A CA 1
ATOM 1948 C C . SER A 1 236 ? -6.716 0.184 20.187 1.00 97.88 236 SER A C 1
ATOM 1950 O O . SER A 1 236 ? -7.737 -0.435 20.471 1.00 97.88 236 SER A O 1
ATOM 1952 N N . ASN A 1 237 ? -6.587 1.488 20.452 1.00 96.62 237 ASN A N 1
ATOM 1953 C CA . ASN A 1 237 ? -7.671 2.264 21.053 1.00 96.62 237 ASN A CA 1
ATOM 1954 C C . ASN A 1 237 ? -8.904 2.306 20.146 1.00 96.62 237 ASN A C 1
ATOM 1956 O O . ASN A 1 237 ? -10.019 2.165 20.641 1.00 96.62 237 ASN A O 1
ATOM 1960 N N . LEU A 1 238 ? -8.700 2.468 18.836 1.00 97.19 238 LEU A N 1
ATOM 1961 C CA . LEU A 1 238 ? -9.785 2.456 17.862 1.00 97.19 238 LEU A CA 1
ATOM 1962 C C . LEU A 1 238 ? -10.469 1.084 17.803 1.00 97.19 238 LEU A C 1
ATOM 1964 O O . LEU A 1 238 ? -11.691 1.015 17.860 1.00 97.19 238 LEU A O 1
ATOM 1968 N N . ILE A 1 239 ? -9.694 -0.005 17.768 1.00 97.25 239 ILE A N 1
ATOM 1969 C CA . ILE A 1 239 ? -10.238 -1.370 17.814 1.00 97.25 239 ILE A CA 1
ATOM 1970 C C . ILE A 1 239 ? -11.095 -1.555 19.067 1.00 97.25 239 ILE A C 1
ATOM 1972 O O . ILE A 1 239 ? -12.232 -2.004 18.965 1.00 97.25 239 ILE A O 1
ATOM 1976 N N . ASN A 1 240 ? -10.580 -1.169 20.237 1.00 95.25 240 ASN A N 1
ATOM 1977 C CA . ASN A 1 240 ? -11.300 -1.304 21.501 1.00 95.25 240 ASN A CA 1
ATOM 1978 C C . ASN A 1 240 ? -12.595 -0.487 21.526 1.00 95.25 240 ASN A C 1
ATOM 1980 O O . ASN A 1 240 ? -13.590 -0.965 22.057 1.00 95.25 240 ASN A O 1
ATOM 1984 N N . GLN A 1 241 ? -12.596 0.717 20.948 1.00 95.19 241 GLN A N 1
ATOM 1985 C CA . GLN A 1 241 ? -13.801 1.536 20.821 1.00 95.19 241 GLN A CA 1
ATOM 1986 C C . GLN A 1 241 ? -14.866 0.821 19.981 1.00 95.19 241 GLN A C 1
ATOM 1988 O O . GLN A 1 241 ? -15.998 0.688 20.424 1.00 95.19 241 GLN A O 1
ATOM 1993 N N . PHE A 1 242 ? -14.505 0.292 18.810 1.00 94.88 242 PHE A N 1
ATOM 1994 C CA . PHE A 1 242 ? -15.455 -0.440 17.964 1.00 94.88 242 PHE A CA 1
ATOM 1995 C C . PHE A 1 242 ? -15.884 -1.786 18.563 1.00 94.88 242 PHE A C 1
ATOM 1997 O O . PHE A 1 242 ? -17.019 -2.214 18.368 1.00 94.88 242 PHE A O 1
ATOM 2004 N N . ALA A 1 243 ? -15.004 -2.451 19.312 1.00 94.50 243 ALA A N 1
ATOM 2005 C CA . ALA A 1 243 ? -15.305 -3.721 19.963 1.00 94.50 243 ALA A CA 1
ATOM 2006 C C . ALA A 1 243 ? -16.299 -3.588 21.130 1.00 94.50 243 ALA A C 1
ATOM 2008 O O . ALA A 1 243 ? -16.915 -4.586 21.497 1.00 94.50 243 ALA A O 1
ATOM 2009 N N . GLN A 1 244 ? -16.479 -2.387 21.698 1.00 92.88 244 GLN A N 1
ATOM 2010 C CA . GLN A 1 244 ? -17.510 -2.135 22.716 1.00 92.88 244 GLN A CA 1
ATOM 2011 C C . GLN A 1 244 ? -18.918 -2.337 22.150 1.00 92.88 244 GLN A C 1
ATOM 2013 O O . GLN A 1 244 ? -19.749 -2.964 22.804 1.00 92.88 244 GLN A O 1
ATOM 2018 N N . ASP A 1 245 ? -19.152 -1.866 20.923 1.00 92.12 245 ASP A N 1
ATOM 2019 C CA . ASP A 1 245 ? -20.456 -1.953 20.258 1.00 92.12 245 ASP A CA 1
ATOM 2020 C C . ASP A 1 245 ? -20.578 -3.200 19.368 1.00 92.12 245 ASP A C 1
ATOM 2022 O O . ASP A 1 245 ? -21.672 -3.728 19.167 1.00 92.12 245 ASP A O 1
ATOM 2026 N N . ASN A 1 246 ? -19.457 -3.701 18.841 1.00 92.31 246 ASN A N 1
ATOM 2027 C CA . ASN A 1 246 ? -19.406 -4.886 17.990 1.00 92.31 246 ASN A CA 1
ATOM 2028 C C . ASN A 1 246 ? -18.219 -5.801 18.353 1.00 92.31 246 ASN A C 1
ATOM 2030 O O . ASN A 1 246 ? -17.195 -5.770 17.670 1.00 92.31 246 ASN A O 1
ATOM 2034 N N . PRO A 1 247 ? -18.345 -6.675 19.368 1.00 91.25 247 PRO A N 1
ATOM 2035 C CA . PRO A 1 247 ? -17.250 -7.548 19.805 1.00 91.25 247 PRO A CA 1
ATOM 2036 C C . PRO A 1 247 ? -16.685 -8.465 18.709 1.00 91.25 247 PRO A C 1
ATOM 2038 O O . PRO A 1 247 ? -15.491 -8.763 18.706 1.00 91.25 247 PRO A O 1
ATOM 2041 N N . THR A 1 248 ? -17.511 -8.866 17.733 1.00 92.81 248 THR A N 1
ATOM 2042 C CA . THR A 1 248 ? -17.087 -9.736 16.616 1.00 92.81 248 THR A CA 1
ATOM 2043 C C . THR A 1 248 ? -16.062 -9.075 15.688 1.00 92.81 248 THR A C 1
ATOM 2045 O O . THR A 1 248 ? -15.393 -9.758 14.912 1.00 92.81 248 THR A O 1
ATOM 2048 N N . ILE A 1 249 ? -15.881 -7.749 15.789 1.00 94.75 249 ILE A N 1
ATOM 2049 C CA . ILE A 1 249 ? -14.873 -7.018 1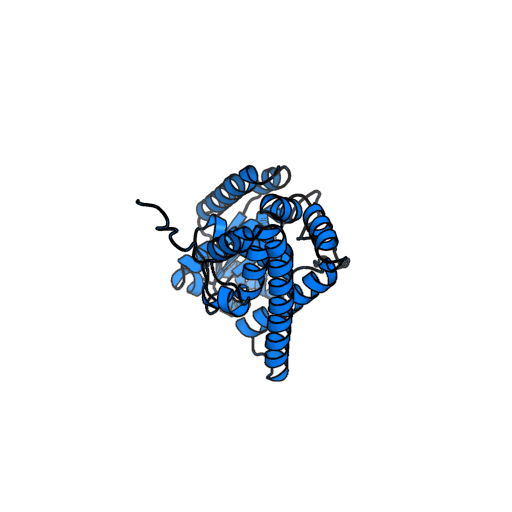5.018 1.00 94.75 249 ILE A CA 1
ATOM 2050 C C . ILE A 1 249 ? -13.454 -7.515 15.305 1.00 94.75 249 ILE A C 1
ATOM 2052 O O . ILE A 1 249 ? -12.613 -7.479 14.410 1.00 94.75 249 ILE A O 1
ATOM 2056 N N . ILE A 1 250 ? -13.189 -8.010 16.521 1.00 95.31 250 ILE A N 1
ATOM 2057 C CA . ILE A 1 250 ? -11.870 -8.521 16.906 1.00 95.31 250 ILE A CA 1
ATOM 2058 C C . ILE A 1 250 ? -11.513 -9.748 16.067 1.00 95.31 250 ILE A C 1
ATOM 2060 O O . ILE A 1 250 ? -10.417 -9.800 15.515 1.00 95.31 250 ILE A O 1
ATOM 2064 N N . ASP A 1 251 ? -12.438 -10.697 15.915 1.00 94.19 251 ASP A N 1
ATOM 2065 C CA . ASP A 1 251 ? -12.193 -11.907 15.127 1.00 94.19 251 ASP A CA 1
ATOM 2066 C C . ASP A 1 251 ? -12.007 -11.562 13.647 1.00 94.19 251 ASP A C 1
ATOM 2068 O O . ASP A 1 251 ? -11.044 -12.018 13.034 1.00 94.19 251 ASP A O 1
ATOM 2072 N N . LYS A 1 252 ? -12.829 -10.645 13.113 1.00 94.88 252 LYS A N 1
ATOM 2073 C CA . LYS A 1 252 ? -12.669 -10.121 11.747 1.00 94.88 252 LYS A CA 1
ATOM 2074 C C . LYS A 1 252 ? -11.289 -9.490 11.531 1.00 94.88 252 LYS A C 1
ATOM 2076 O O . LYS A 1 252 ? -10.668 -9.731 10.502 1.00 94.88 252 LYS A O 1
ATOM 2081 N N . ILE A 1 253 ? -10.796 -8.699 12.488 1.00 96.81 253 ILE A N 1
ATOM 2082 C CA . ILE A 1 253 ? -9.459 -8.091 12.410 1.00 96.81 253 ILE A CA 1
ATOM 2083 C C . ILE A 1 253 ? -8.366 -9.163 12.495 1.00 96.81 253 ILE A C 1
ATOM 2085 O O . ILE A 1 253 ? -7.398 -9.102 11.741 1.00 96.81 253 ILE A O 1
ATOM 2089 N N . CYS A 1 254 ? -8.498 -10.138 13.394 1.00 95.38 254 CYS A N 1
ATOM 2090 C CA . CYS A 1 254 ? -7.538 -11.233 13.524 1.00 95.38 254 CYS A CA 1
ATOM 2091 C C . CYS A 1 254 ? -7.449 -12.067 12.237 1.00 95.38 254 CYS A C 1
ATOM 2093 O O . CYS A 1 254 ? -6.338 -12.387 11.811 1.00 95.38 254 CYS A O 1
ATOM 2095 N N . ASP A 1 255 ? -8.589 -12.387 11.618 1.00 93.69 255 ASP A N 1
ATOM 2096 C CA . ASP A 1 255 ? -8.666 -13.085 10.330 1.00 93.69 255 ASP A CA 1
ATOM 2097 C C . ASP A 1 255 ? -8.064 -12.246 9.196 1.00 93.69 255 ASP A C 1
ATOM 2099 O O . ASP A 1 255 ? -7.291 -12.758 8.389 1.00 93.69 255 ASP A O 1
ATOM 2103 N N . GLU A 1 256 ? -8.368 -10.947 9.151 1.00 94.94 256 GLU A N 1
ATOM 2104 C CA . GLU A 1 256 ? -7.858 -10.051 8.113 1.00 94.94 256 GLU A CA 1
ATOM 2105 C C . GLU A 1 256 ? -6.337 -9.840 8.208 1.00 94.94 256 GLU A C 1
ATOM 2107 O O . GLU A 1 256 ? -5.652 -9.799 7.183 1.00 94.94 256 GLU A O 1
ATOM 2112 N N . LEU A 1 257 ? -5.798 -9.713 9.425 1.00 95.06 257 LEU A N 1
ATOM 2113 C CA . LEU A 1 257 ? -4.357 -9.608 9.652 1.00 95.06 257 LEU A CA 1
ATOM 2114 C C . LEU A 1 257 ? -3.642 -10.926 9.350 1.00 95.06 257 LEU A C 1
ATOM 2116 O O . LEU A 1 257 ? -2.609 -10.908 8.689 1.00 95.06 257 LEU A O 1
ATOM 2120 N N . ASN A 1 258 ? -4.178 -12.043 9.857 1.00 92.50 258 ASN A N 1
ATOM 2121 C CA . ASN A 1 258 ? -3.550 -13.367 9.813 1.00 92.50 258 ASN A CA 1
ATOM 2122 C C . ASN A 1 258 ? -2.050 -13.347 10.201 1.00 92.50 258 ASN A C 1
ATOM 2124 O O . ASN A 1 258 ? -1.218 -13.999 9.575 1.00 92.50 258 ASN A O 1
ATOM 2128 N N . ASP A 1 259 ? -1.704 -12.547 11.214 1.00 93.31 259 ASP A N 1
ATOM 2129 C CA . ASP A 1 259 ? -0.330 -12.292 11.653 1.00 93.31 259 ASP A CA 1
ATOM 2130 C C . ASP A 1 259 ? -0.288 -12.135 13.181 1.00 93.31 259 ASP A C 1
ATOM 2132 O O . ASP A 1 259 ? -0.732 -11.124 13.736 1.00 93.31 259 ASP A O 1
ATOM 2136 N N . GLU A 1 260 ? 0.246 -13.141 13.874 1.00 92.69 260 GLU A N 1
ATOM 2137 C CA . GLU A 1 260 ? 0.316 -13.158 15.339 1.00 92.69 260 GLU A CA 1
ATOM 2138 C C . GLU A 1 260 ? 1.210 -12.046 15.907 1.00 92.69 260 GLU A C 1
ATOM 2140 O O . GLU A 1 260 ? 0.900 -11.480 16.956 1.00 92.69 260 GLU A O 1
ATOM 2145 N N . ASN A 1 261 ? 2.298 -11.688 15.219 1.00 94.19 261 ASN A N 1
ATOM 2146 C CA . ASN A 1 261 ? 3.208 -10.626 15.653 1.00 94.19 261 ASN A CA 1
ATOM 2147 C C . ASN A 1 261 ? 2.497 -9.267 15.606 1.00 94.19 261 ASN A C 1
ATOM 2149 O O . ASN A 1 261 ? 2.586 -8.472 16.545 1.00 94.19 261 ASN A O 1
ATOM 2153 N N . MET A 1 262 ? 1.739 -9.000 14.541 1.00 95.50 262 MET A N 1
ATOM 2154 C CA . MET A 1 262 ? 0.922 -7.793 14.455 1.00 95.50 262 MET A CA 1
ATOM 2155 C C . MET A 1 262 ? -0.223 -7.794 15.477 1.00 95.50 262 MET A C 1
ATOM 2157 O O . MET A 1 262 ? -0.457 -6.772 16.125 1.00 95.50 262 MET A O 1
ATOM 2161 N N . GLN A 1 263 ? -0.904 -8.927 15.673 1.00 95.69 263 GLN A N 1
ATOM 2162 C CA . GLN A 1 263 ? -1.957 -9.059 16.689 1.00 95.69 263 GLN A CA 1
ATOM 2163 C C . GLN A 1 263 ? -1.419 -8.767 18.101 1.00 95.69 263 GLN A C 1
ATOM 2165 O O . GLN A 1 263 ? -2.042 -8.022 18.860 1.00 95.69 263 GLN A O 1
ATOM 2170 N N . GLN A 1 264 ? -0.220 -9.261 18.432 1.00 95.50 264 GLN A N 1
ATOM 2171 C CA . GLN A 1 264 ? 0.460 -8.961 19.695 1.00 95.50 264 GLN A CA 1
ATOM 2172 C C . GLN A 1 264 ? 0.802 -7.472 19.831 1.00 95.50 264 GLN A C 1
ATOM 2174 O O . GLN A 1 264 ? 0.508 -6.876 20.868 1.00 95.50 264 GLN A O 1
ATOM 2179 N N . LYS A 1 265 ? 1.364 -6.843 18.788 1.00 96.19 265 LYS A N 1
ATOM 2180 C CA . LYS A 1 265 ? 1.677 -5.397 18.774 1.00 96.19 265 LYS A CA 1
ATOM 2181 C C . LYS A 1 265 ? 0.433 -4.522 18.953 1.00 96.19 265 LYS A C 1
ATOM 2183 O O . LYS A 1 265 ? 0.522 -3.451 19.551 1.00 96.19 265 LYS A O 1
ATOM 2188 N N . LEU A 1 266 ? -0.717 -4.982 18.461 1.00 96.44 266 LEU A N 1
ATOM 2189 C CA . LEU A 1 266 ? -2.015 -4.323 18.620 1.00 96.44 266 LEU A CA 1
ATOM 2190 C C . LEU A 1 266 ? -2.757 -4.725 19.903 1.00 96.44 266 LEU A C 1
ATOM 2192 O O . LEU A 1 266 ? -3.807 -4.148 20.189 1.00 96.44 266 LEU A O 1
ATOM 2196 N N . ASN A 1 267 ? -2.213 -5.658 20.688 1.00 94.38 267 ASN A N 1
ATOM 2197 C CA . ASN A 1 267 ? -2.826 -6.206 21.896 1.00 94.38 267 ASN A CA 1
ATOM 2198 C C . ASN A 1 267 ? -4.264 -6.711 21.670 1.00 94.38 267 ASN A C 1
ATOM 2200 O O . ASN A 1 267 ? -5.166 -6.431 22.459 1.00 94.38 267 ASN A O 1
ATOM 2204 N N . ILE A 1 268 ? -4.472 -7.449 20.580 1.00 91.69 268 ILE A N 1
ATOM 2205 C CA . ILE A 1 268 ? -5.744 -8.107 20.266 1.00 91.69 268 ILE A CA 1
ATOM 2206 C C . ILE A 1 268 ? -5.567 -9.621 20.308 1.00 91.69 268 ILE A C 1
ATOM 2208 O O . ILE A 1 268 ? -4.507 -10.148 19.972 1.00 91.69 268 ILE A O 1
ATOM 2212 N N . ARG A 1 269 ? -6.604 -10.326 20.752 1.00 83.44 269 ARG A N 1
ATOM 2213 C CA . ARG A 1 269 ? -6.663 -11.790 20.772 1.00 83.44 269 ARG A CA 1
ATOM 2214 C C . ARG A 1 269 ? -8.072 -12.208 20.403 1.00 83.44 269 ARG A C 1
ATOM 2216 O O . ARG A 1 269 ? -9.015 -11.547 20.834 1.00 83.44 269 ARG A O 1
ATOM 2223 N N . ARG A 1 270 ? -8.201 -13.290 19.631 1.00 79.12 270 ARG A N 1
ATOM 2224 C CA . ARG A 1 270 ? -9.510 -13.890 19.353 1.00 79.12 270 ARG A CA 1
ATOM 2225 C C . ARG A 1 270 ? -10.216 -14.164 20.669 1.00 79.12 270 ARG A C 1
ATOM 2227 O O . ARG A 1 270 ? -9.591 -14.624 21.630 1.00 79.12 270 ARG A O 1
ATOM 2234 N N . THR A 1 271 ? -11.508 -13.889 20.694 1.00 66.62 271 THR A N 1
ATOM 2235 C CA . THR A 1 271 ? -12.317 -14.352 21.812 1.00 66.62 271 THR A CA 1
ATOM 2236 C C . THR A 1 271 ? -12.488 -15.843 21.576 1.00 66.62 271 THR A C 1
ATOM 2238 O O . THR A 1 271 ? -13.120 -16.230 20.596 1.00 66.62 271 THR A O 1
ATOM 2241 N N . GLU A 1 272 ? -11.883 -16.703 22.399 1.00 56.91 272 GLU A N 1
ATOM 2242 C CA . GLU A 1 272 ? -12.262 -18.115 22.373 1.00 56.91 272 GLU A CA 1
ATOM 2243 C C . GLU A 1 272 ? -13.763 -18.158 22.662 1.00 56.91 272 GLU A C 1
ATOM 2245 O O . GLU A 1 272 ? -14.205 -17.830 23.766 1.00 56.91 272 GLU A O 1
ATOM 2250 N N . LEU A 1 273 ? -14.562 -18.495 21.645 1.00 50.28 273 LEU A N 1
ATOM 2251 C CA . LEU A 1 273 ? -15.926 -18.938 21.864 1.00 50.28 273 LEU A CA 1
ATOM 2252 C C . LEU A 1 273 ? -15.778 -20.198 22.705 1.00 50.28 273 LEU A C 1
ATOM 2254 O O . LEU A 1 273 ? -15.437 -21.258 22.186 1.00 50.28 273 LEU A O 1
ATOM 2258 N N . SER A 1 274 ? -15.931 -20.060 24.020 1.00 42.44 274 SER A N 1
ATOM 2259 C CA . SER A 1 274 ? -15.982 -21.212 24.897 1.00 42.44 274 SER A CA 1
ATOM 2260 C C . SER A 1 274 ? -17.071 -22.122 24.350 1.00 42.44 274 SER A C 1
ATOM 2262 O O . SER A 1 274 ? -18.218 -21.698 24.178 1.00 42.44 274 SER A O 1
ATOM 2264 N N . ASP A 1 275 ? -16.693 -23.358 24.018 1.00 40.25 275 ASP A N 1
ATOM 2265 C CA . ASP A 1 275 ? -17.649 -24.413 23.731 1.00 40.25 275 ASP A CA 1
ATOM 2266 C C . ASP A 1 275 ? -18.609 -24.446 24.916 1.00 40.25 275 ASP A C 1
ATOM 2268 O O . ASP A 1 275 ? -18.288 -24.911 26.012 1.00 40.25 275 ASP A O 1
ATOM 2272 N N . SER A 1 276 ? -19.802 -23.896 24.714 1.00 42.53 276 SER A N 1
ATOM 2273 C CA . SER A 1 276 ? -20.899 -24.040 25.650 1.00 42.53 276 SER A CA 1
ATOM 2274 C C . SER A 1 276 ? -21.415 -25.468 25.515 1.00 42.53 276 SER A C 1
ATOM 2276 O O . SER A 1 276 ? -22.522 -25.733 25.063 1.00 42.53 276 SER A O 1
ATOM 2278 N N . SER A 1 277 ? -20.622 -26.431 25.989 1.00 42.25 277 SER A N 1
ATOM 2279 C CA . SER A 1 277 ? -21.088 -27.762 26.364 1.00 42.25 277 SER A CA 1
ATOM 2280 C C . SER A 1 277 ? -21.932 -27.687 27.647 1.00 42.25 277 SER A C 1
ATOM 2282 O O . SER A 1 277 ? -21.783 -28.493 28.565 1.00 42.25 277 SER A O 1
ATOM 2284 N N . ILE A 1 278 ? -22.814 -26.690 27.735 1.00 48.06 278 ILE A N 1
ATOM 2285 C CA . ILE A 1 278 ? -23.809 -26.540 28.784 1.00 48.06 278 ILE A CA 1
ATOM 2286 C C . ILE A 1 278 ? -25.138 -26.951 28.154 1.00 48.06 278 ILE A C 1
ATOM 2288 O O . ILE A 1 278 ? -25.691 -26.248 27.317 1.00 48.06 278 ILE A O 1
ATOM 2292 N N . HIS A 1 279 ? -25.617 -28.115 28.602 1.00 45.41 279 HIS A N 1
ATOM 2293 C CA . HIS A 1 279 ? -26.884 -28.785 28.276 1.00 45.41 279 HIS A CA 1
ATOM 2294 C C . HIS A 1 279 ? -26.832 -29.875 27.196 1.00 45.41 279 HIS A C 1
ATOM 2296 O O . HIS A 1 279 ? -27.530 -29.832 26.188 1.00 45.41 279 HIS A O 1
ATOM 2302 N N . ARG A 1 280 ? -26.153 -30.980 27.521 1.00 39.38 280 ARG A N 1
ATOM 2303 C CA . ARG A 1 280 ? -26.811 -32.290 27.395 1.00 39.38 280 ARG A CA 1
ATOM 2304 C C . ARG A 1 280 ? -27.210 -32.743 28.799 1.00 39.38 280 ARG A C 1
ATOM 2306 O O . ARG A 1 280 ? -26.343 -33.059 29.607 1.00 39.38 280 ARG A O 1
ATOM 2313 N N . ARG A 1 281 ? -28.504 -32.617 29.101 1.00 40.28 281 ARG A N 1
ATOM 2314 C CA . ARG A 1 281 ? -29.160 -33.326 30.207 1.00 40.28 281 ARG A CA 1
ATOM 2315 C C . ARG A 1 281 ? -29.452 -34.752 29.768 1.00 40.28 281 ARG A C 1
ATOM 2317 O O . ARG A 1 281 ? -29.735 -34.919 28.561 1.00 40.28 281 ARG A O 1
#

Foldseek 3Di:
DDPVVLVVVQVVFKDWDDCVLLLVLLVLLVVVLVVQEDFVQLVVLSPQAETEIEGCSCVSPLDQWDWDDDPSYIYIYGHNVCCVVPVLLVSLVSSLVSLLSSQQDDPPHGDFQAPDDPVPNDDLQVLQRSLLSSLVSCVSSVHDDDPVGDLNRLSVLLVLLLCLVVNPSQRSCRGRVVDCSSVVVCCVLQVHCSSVLSNLSVLLSVLSVCVVRHDDDPVSVVVNVVSSLVNLVSSLVSQVSVCVVPVCSLVSSCVSSVDVVSCVSNVGDDDPPPPCPPDPD

Organism: NCBI:txid2840884

Secondary structure (DSSP, 8-state):
--HHHHHHHHHHH-EEPPTHHHHHHHHHHHHHHTTTS--HHHHHHHTSEEEEEEE-HHHHHS-SEEEEEETTEEEEEEEHHHHHH-HHHHHHHHHHHHHHHHHS-BTTB---TTS-B-SSS-BTTHHHHHHHHHHHHHHHHT----TTT-TTHHHHHHHHHHHHHH-HHHHHHHHHH---HHHHHHHHHHTS-HHHHHHHHHHHHHHHHHHHHSPPPHHHHHHHHHHHHHHHHHHHHHHHHHHHH-TTHHHHHHHHH--HHHHHHTT--------------